Protein AF-A0AAW3TZT0-F1 (afdb_monomer)

Solvent-accessible surface area (backbone atoms only — not comparable to full-atom values): 17432 Å² total; per-residue (Å²): 137,85,83,83,79,79,79,77,80,77,76,81,77,84,50,73,64,57,55,52,52,51,51,52,52,52,50,52,51,51,52,52,50,51,53,50,51,55,50,53,52,47,52,51,50,34,50,51,39,51,50,51,48,53,50,34,50,50,54,47,50,55,53,52,47,50,54,49,27,43,28,56,34,55,83,72,58,64,61,76,79,64,58,70,35,73,33,37,46,68,32,79,74,32,64,79,55,31,66,44,40,70,39,75,51,2,22,42,47,63,30,46,28,86,51,71,54,61,93,44,53,68,41,69,59,52,64,60,18,28,40,73,72,28,20,33,38,38,32,29,24,52,42,88,43,52,42,39,28,62,40,46,43,41,93,74,19,32,36,33,37,77,51,37,86,32,83,64,45,40,18,34,45,31,32,39,18,28,42,45,59,63,86,93,54,93,48,62,44,28,27,34,39,29,30,56,37,54,60,72,37,41,40,45,27,32,40,62,39,68,44,72,16,16,70,42,43,37,60,21,75,96,64,30,77,48,36,45,23,62,75,13,35,35,24,32,54,34,23,42,33,42,33,33,18,15,72,42,84,52,41,15,33,26,42,31,34,63,44,64,60,97,40,34,48,47,73,49,66,44,80,74,20,76,30,27,71,39,35,46,60,31,37,31,38,72,96,57,96,58,70,32,48,51,74,72,48,73,45,46,33,52,41,44,28,31,39,36,44,35,40,33,35,36,28,93,53,52,56,35,81,93,60,33,51,49,69,49,76,51,73,50,78,41,58,20,66,47,49,56,132

InterPro domains:
  IPR012902 Prokaryotic N-terminal methylation site [PF07963] (13-34)
  IPR032092 Type IV Pilus-assembly protein W [PF16074] (242-323)

Structure (mmCIF, N/CA/C/O backbone):
data_AF-A0AAW3TZT0-F1
#
_entry.id   AF-A0AAW3TZT0-F1
#
loop_
_atom_site.group_PDB
_atom_site.id
_atom_site.type_symbol
_atom_site.label_atom_id
_atom_site.label_alt_id
_atom_site.label_comp_id
_atom_site.label_asym_id
_atom_site.label_entity_id
_atom_site.label_seq_id
_atom_site.pdbx_PDB_ins_code
_atom_site.Cartn_x
_atom_site.Cartn_y
_atom_site.Cartn_z
_atom_site.occupancy
_atom_site.B_iso_or_equiv
_atom_site.auth_seq_id
_atom_site.auth_comp_id
_atom_site.auth_asym_id
_atom_site.auth_atom_id
_atom_site.pdbx_PDB_model_num
ATOM 1 N N . MET A 1 1 ? -31.686 64.774 82.638 1.00 43.91 1 MET A N 1
ATOM 2 C CA . MET A 1 1 ? -31.050 64.071 81.499 1.00 43.91 1 MET A CA 1
ATOM 3 C C . MET A 1 1 ? -31.323 62.576 81.643 1.00 43.91 1 MET A C 1
ATOM 5 O O . MET A 1 1 ? -30.700 61.929 82.472 1.00 43.91 1 MET A O 1
ATOM 9 N N . SER A 1 2 ? -32.324 62.057 80.926 1.00 49.22 2 SER A N 1
ATOM 10 C CA . SER A 1 2 ? -32.703 60.635 80.940 1.00 49.22 2 SER A CA 1
ATOM 11 C C . SER A 1 2 ? -31.749 59.842 80.037 1.00 49.22 2 SER A C 1
ATOM 13 O O . SER A 1 2 ? -31.638 60.151 78.851 1.00 49.22 2 SER A O 1
ATOM 15 N N . LYS A 1 3 ? -31.016 58.866 80.589 1.00 52.91 3 LYS A N 1
ATOM 16 C CA . LYS A 1 3 ? -30.172 57.941 79.815 1.00 52.91 3 LYS A CA 1
ATOM 17 C C . LYS A 1 3 ? -31.051 56.812 79.274 1.00 52.91 3 LYS A C 1
ATOM 19 O O . LYS A 1 3 ? -31.471 55.939 80.027 1.00 52.91 3 LYS A O 1
ATOM 24 N N . ILE A 1 4 ? -31.297 56.823 77.967 1.00 58.62 4 ILE A N 1
ATOM 25 C CA . ILE A 1 4 ? -31.901 55.704 77.239 1.00 58.62 4 ILE A CA 1
ATOM 26 C C . ILE A 1 4 ? -30.829 54.614 77.101 1.00 58.62 4 ILE A C 1
ATOM 28 O O . ILE A 1 4 ? -29.866 54.776 76.354 1.00 58.62 4 ILE A O 1
ATOM 32 N N . TYR A 1 5 ? -30.971 53.510 77.835 1.00 61.94 5 TYR A N 1
ATOM 33 C CA . TYR A 1 5 ? -30.152 52.315 77.630 1.00 61.94 5 TYR A CA 1
ATOM 34 C C . TYR A 1 5 ? -30.748 51.493 76.481 1.00 61.94 5 TYR A C 1
ATOM 36 O O . TYR A 1 5 ? -31.840 50.943 76.595 1.00 61.94 5 TYR A O 1
ATOM 44 N N . SER A 1 6 ? -30.025 51.416 75.362 1.00 65.62 6 SER A N 1
ATOM 45 C CA . SER A 1 6 ? -30.334 50.505 74.257 1.00 65.62 6 SER A CA 1
ATOM 46 C C . SER A 1 6 ? -30.132 49.059 74.720 1.00 65.62 6 SER A C 1
ATOM 48 O O . SER A 1 6 ? -29.018 48.678 75.093 1.00 65.62 6 SER A O 1
ATOM 50 N N . SER A 1 7 ? -31.196 48.249 74.723 1.00 64.69 7 SER A N 1
ATOM 51 C CA . SER A 1 7 ? -31.074 46.818 75.005 1.00 64.69 7 SER A CA 1
ATOM 52 C C . SER A 1 7 ? -30.307 46.159 73.858 1.00 64.69 7 SER A C 1
ATOM 54 O O . SER A 1 7 ? -30.808 46.084 72.731 1.00 64.69 7 SER A O 1
ATOM 56 N N . ARG A 1 8 ? -29.101 45.649 74.125 1.00 66.12 8 ARG A N 1
ATOM 57 C CA . ARG A 1 8 ? -28.449 44.721 73.196 1.00 66.12 8 ARG A CA 1
ATOM 58 C C . ARG A 1 8 ? -29.350 43.496 73.075 1.00 66.12 8 ARG A C 1
ATOM 60 O O . ARG A 1 8 ? -29.525 42.769 74.049 1.00 66.12 8 ARG A O 1
ATOM 67 N N . LYS A 1 9 ? -29.941 43.280 71.896 1.00 67.38 9 LYS A N 1
ATOM 68 C CA . LYS A 1 9 ? -30.615 42.015 71.589 1.00 67.38 9 LYS A CA 1
ATOM 69 C C . LYS A 1 9 ? -29.580 40.899 71.744 1.00 67.38 9 LYS A C 1
ATOM 71 O O . LYS A 1 9 ? -28.574 40.891 71.039 1.00 67.38 9 LYS A O 1
ATOM 76 N N . SER A 1 10 ? -29.809 40.007 72.702 1.00 65.25 10 SER A N 1
ATOM 77 C CA . SER A 1 10 ? -29.050 38.768 72.855 1.00 65.25 10 SER A CA 1
ATOM 78 C C . SER A 1 10 ? -29.283 37.929 71.600 1.00 65.25 10 SER A C 1
ATOM 80 O O . SER A 1 10 ? -30.426 37.567 71.318 1.00 65.25 10 SER A O 1
ATOM 82 N N . VAL A 1 11 ? -28.224 37.644 70.844 1.00 71.69 11 VAL A N 1
ATOM 83 C CA . VAL A 1 11 ? -28.269 36.613 69.804 1.00 71.69 11 VAL A CA 1
ATOM 84 C C . VAL A 1 11 ? -28.399 35.278 70.542 1.00 71.69 11 VAL A C 1
ATOM 86 O O . VAL A 1 11 ? -27.512 34.971 71.341 1.00 71.69 11 VAL A O 1
ATOM 89 N N . PRO A 1 12 ? -29.492 34.514 70.368 1.00 70.69 12 PRO A N 1
ATOM 90 C CA . PRO A 1 12 ? -29.586 33.196 70.980 1.00 70.69 12 PRO A CA 1
ATOM 91 C C . PRO A 1 12 ? -28.425 32.329 70.474 1.00 70.69 12 PRO A C 1
ATOM 93 O O . PRO A 1 12 ? -28.135 32.304 69.279 1.00 70.69 12 PRO A O 1
ATOM 96 N N . GLY A 1 13 ? -27.719 31.677 71.399 1.00 71.50 13 GLY A N 1
ATOM 97 C CA . GLY A 1 13 ? -26.657 30.731 71.063 1.00 71.50 13 GLY A CA 1
ATOM 98 C C . GLY A 1 13 ? -27.238 29.470 70.425 1.00 71.50 13 GLY A C 1
ATOM 99 O O . GLY A 1 13 ? -28.318 29.027 70.812 1.00 71.50 13 GLY A O 1
ATOM 100 N N . PHE A 1 14 ? -26.524 28.901 69.456 1.00 75.69 14 PHE A N 1
ATOM 101 C CA . PHE A 1 14 ? -26.914 27.653 68.802 1.00 75.69 14 PHE A CA 1
ATOM 102 C C . PHE A 1 14 ? -26.948 26.491 69.795 1.00 75.69 14 PHE A C 1
ATOM 104 O O . PHE A 1 14 ? -26.076 26.357 70.659 1.00 75.69 14 PHE A O 1
ATOM 111 N N . THR A 1 15 ? -27.939 25.619 69.646 1.00 87.50 15 THR A N 1
ATOM 112 C CA . THR A 1 15 ? -28.012 24.368 70.398 1.00 87.50 15 THR A CA 1
ATOM 113 C C . THR A 1 15 ? -26.984 23.365 69.859 1.00 87.50 15 THR A C 1
ATOM 115 O O . THR A 1 15 ? -26.662 23.351 68.670 1.00 87.50 15 THR A O 1
ATOM 118 N N . LEU A 1 16 ? -26.477 22.472 70.720 1.00 87.00 16 LEU A N 1
ATOM 119 C CA . LEU A 1 16 ? -25.574 21.384 70.307 1.00 87.00 16 LEU A CA 1
ATOM 120 C C . LEU A 1 16 ? -26.185 20.547 69.164 1.00 87.00 16 LEU A C 1
ATOM 122 O O . LEU A 1 16 ? -25.487 20.122 68.249 1.00 87.00 16 LEU A O 1
ATOM 126 N N . ILE A 1 17 ? -27.507 20.356 69.206 1.00 90.31 17 ILE A N 1
ATOM 127 C CA . ILE A 1 17 ? -28.278 19.617 68.203 1.00 90.31 17 ILE A CA 1
ATOM 128 C C . ILE A 1 17 ? -28.246 20.330 66.844 1.00 90.31 17 ILE A C 1
ATOM 130 O O . ILE A 1 17 ? -28.000 19.677 65.835 1.00 90.31 17 ILE A O 1
ATOM 134 N N . GLU A 1 18 ? -28.421 21.654 66.793 1.00 88.56 18 GLU A N 1
ATOM 135 C CA . GLU A 1 18 ? -28.328 22.419 65.537 1.00 88.56 18 GLU A CA 1
ATOM 136 C C . GLU A 1 18 ? -26.933 22.334 64.907 1.00 88.56 18 GLU A C 1
ATOM 138 O O . GLU A 1 18 ? -26.815 22.233 63.683 1.00 88.56 18 GLU A O 1
ATOM 143 N N . LEU A 1 19 ? -25.875 22.316 65.723 1.00 89.50 19 LEU A N 1
ATOM 144 C CA . LEU A 1 19 ? -24.502 22.176 65.236 1.00 89.50 19 LEU A CA 1
ATOM 145 C C . LEU A 1 19 ? -24.238 20.769 64.678 1.00 89.50 19 LEU A C 1
ATOM 147 O O . LEU A 1 19 ? -23.635 20.632 63.612 1.00 89.50 19 LEU A O 1
ATOM 151 N N . LEU A 1 20 ? -24.749 19.729 65.344 1.00 93.38 20 LEU A N 1
ATOM 152 C CA . LEU A 1 20 ? -24.671 18.347 64.862 1.00 93.38 20 LEU A CA 1
ATOM 153 C C . LEU A 1 20 ? -25.450 18.154 63.554 1.00 93.38 20 LEU A C 1
ATOM 155 O O . LEU A 1 20 ? -24.924 17.558 62.615 1.00 93.38 20 LEU A O 1
ATOM 159 N N . ILE A 1 21 ? -26.666 18.700 63.455 1.00 93.94 21 ILE A N 1
ATOM 160 C CA . ILE A 1 21 ? -27.477 18.640 62.229 1.00 93.94 21 ILE A CA 1
ATOM 161 C C . ILE A 1 21 ? -26.761 19.365 61.082 1.00 93.94 21 ILE A C 1
ATOM 163 O O . ILE A 1 21 ? -26.645 18.817 59.987 1.00 93.94 21 ILE A O 1
ATOM 167 N N . SER A 1 22 ? -26.223 20.560 61.334 1.00 94.31 22 SER A N 1
ATOM 168 C CA . SER A 1 22 ? -25.505 21.347 60.321 1.00 94.31 22 SER A CA 1
ATOM 169 C C . SER A 1 22 ? -24.264 20.620 59.794 1.00 94.31 22 SER A C 1
ATOM 171 O O . SER A 1 22 ? -24.017 20.619 58.588 1.00 94.31 22 SER A O 1
ATOM 173 N N . LEU A 1 23 ? -23.509 19.951 60.673 1.00 94.50 23 LEU A N 1
ATOM 174 C CA . LEU A 1 23 ? -22.346 19.146 60.295 1.00 94.50 23 LEU A CA 1
ATOM 175 C C . LEU A 1 23 ? -22.740 17.953 59.415 1.00 94.50 23 LEU A C 1
ATOM 177 O O . LEU A 1 23 ? -22.116 17.719 58.380 1.00 94.50 23 LEU A O 1
ATOM 181 N N . VAL A 1 24 ? -23.782 17.215 59.809 1.00 96.69 24 VAL A N 1
ATOM 182 C CA . VAL A 1 24 ? -24.275 16.058 59.047 1.00 96.69 24 VAL A CA 1
ATOM 183 C C . VAL A 1 24 ? -24.745 16.491 57.658 1.00 96.69 24 VAL A C 1
ATOM 185 O O . VAL A 1 24 ? -24.371 15.869 56.665 1.00 96.69 24 VAL A O 1
ATOM 188 N N . LEU A 1 25 ? -25.500 17.588 57.562 1.00 96.19 25 LEU A N 1
ATOM 189 C CA . LEU A 1 25 ? -25.947 18.129 56.277 1.00 96.19 25 LEU A CA 1
ATOM 190 C C . LEU A 1 25 ? -24.770 18.601 55.409 1.00 96.19 25 LEU A C 1
ATOM 192 O O . LEU A 1 25 ? -24.737 18.301 54.216 1.00 96.19 25 LEU A O 1
ATOM 196 N N . GLY A 1 26 ? -23.771 19.270 55.994 1.00 96.25 26 GLY A N 1
ATOM 197 C CA . GLY A 1 26 ? -22.550 19.661 55.282 1.00 96.25 26 GLY A CA 1
ATOM 198 C C . GLY A 1 26 ? -21.778 18.460 54.725 1.00 96.25 26 GLY A C 1
ATOM 199 O O . GLY A 1 26 ? -21.332 18.475 53.573 1.00 96.25 26 GLY A O 1
ATOM 200 N N . LEU A 1 27 ? -21.674 17.378 55.502 1.00 96.19 27 LEU A N 1
ATOM 201 C CA . LEU A 1 27 ? -21.027 16.143 55.061 1.00 96.19 27 LEU A CA 1
ATOM 202 C C . LEU A 1 27 ? -21.793 15.476 53.908 1.00 96.19 27 LEU A C 1
ATOM 204 O O . LEU A 1 27 ? -21.190 15.050 52.926 1.00 96.19 27 LEU A O 1
ATOM 208 N N . LEU A 1 28 ? -23.123 15.426 53.984 1.00 97.00 28 LEU A N 1
ATOM 209 C CA . LEU A 1 28 ? -23.950 14.861 52.915 1.00 97.00 28 LEU A CA 1
ATOM 210 C C . LEU A 1 28 ? -23.789 15.627 51.595 1.00 97.00 28 LEU A C 1
ATOM 212 O O . LEU A 1 28 ? -23.606 15.012 50.545 1.00 97.00 28 LEU A O 1
ATOM 216 N N . VAL A 1 29 ? -23.804 16.962 51.642 1.00 97.19 29 VAL A N 1
ATOM 217 C CA . VAL A 1 29 ? -23.642 17.803 50.444 1.00 97.19 29 VAL A CA 1
ATOM 218 C C . VAL A 1 29 ? -22.251 17.639 49.833 1.00 97.19 29 VAL A C 1
ATOM 220 O O . VAL A 1 29 ? -22.125 17.503 48.617 1.00 97.19 29 VAL A O 1
ATOM 223 N N . THR A 1 30 ? -21.202 17.613 50.657 1.00 96.88 30 THR A N 1
ATOM 224 C CA . THR A 1 30 ? -19.827 17.409 50.170 1.00 96.88 30 THR A CA 1
ATOM 225 C C . THR A 1 30 ? -19.632 16.027 49.549 1.00 96.88 30 THR A C 1
ATOM 227 O O . THR A 1 30 ? -19.047 15.935 48.471 1.00 96.88 30 THR A O 1
ATOM 230 N N . LEU A 1 31 ? -20.182 14.963 50.146 1.00 96.25 31 LEU A N 1
ATOM 231 C CA . LEU A 1 31 ? -20.169 13.619 49.557 1.00 96.25 31 LEU A CA 1
ATOM 232 C C . LEU A 1 31 ? -20.905 13.572 48.211 1.00 96.25 31 LEU A C 1
ATOM 234 O O . LEU A 1 31 ? -20.387 13.001 47.251 1.00 96.25 31 LEU A O 1
ATOM 238 N N . ALA A 1 32 ? -22.072 14.214 48.111 1.00 96.62 32 ALA A N 1
ATOM 239 C CA . ALA A 1 32 ? -22.806 14.322 46.852 1.00 96.62 32 ALA A CA 1
ATOM 240 C C . ALA A 1 32 ? -21.999 15.081 45.782 1.00 96.62 32 ALA A C 1
ATOM 242 O O . ALA A 1 32 ? -21.909 14.631 44.638 1.00 96.62 32 ALA A O 1
ATOM 243 N N . ALA A 1 33 ? -21.352 16.189 46.156 1.00 96.38 33 ALA A N 1
ATOM 244 C CA . ALA A 1 33 ? -20.504 16.970 45.258 1.00 96.38 33 ALA A CA 1
ATOM 245 C C . ALA A 1 33 ? -19.279 16.176 44.771 1.00 96.38 33 ALA A C 1
ATOM 247 O O . ALA A 1 33 ? -18.955 16.216 43.583 1.00 96.38 33 ALA A O 1
ATOM 248 N N . ILE A 1 34 ? -18.632 15.405 45.654 1.00 95.88 34 ILE A N 1
ATOM 249 C CA . ILE A 1 34 ? -17.531 14.499 45.288 1.00 95.88 34 ILE A CA 1
ATOM 250 C C . ILE A 1 34 ? -18.026 13.431 44.306 1.00 95.88 34 ILE A C 1
ATOM 252 O O . ILE A 1 34 ? -17.379 13.188 43.286 1.00 95.88 34 ILE A O 1
ATOM 256 N N . GLY A 1 35 ? -19.187 12.823 44.571 1.00 92.75 35 GLY A N 1
ATOM 257 C CA . GLY A 1 35 ? -19.798 11.837 43.677 1.00 92.75 35 GLY A CA 1
ATOM 258 C C . GLY A 1 35 ? -20.075 12.398 42.278 1.00 92.75 35 GLY A C 1
ATOM 259 O O . GLY A 1 35 ? -19.737 11.762 41.274 1.00 92.75 35 GLY A O 1
ATOM 260 N N . LEU A 1 36 ? -20.613 13.620 42.201 1.00 94.88 36 LEU A N 1
ATOM 261 C CA . LEU A 1 36 ? -20.840 14.316 40.935 1.00 94.88 36 LEU A CA 1
ATOM 262 C C . LEU A 1 36 ? -19.520 14.606 40.211 1.00 94.88 36 LEU A C 1
ATOM 264 O O . LEU A 1 36 ? -19.397 14.311 39.026 1.00 94.88 36 LEU A O 1
ATOM 268 N N . PHE A 1 37 ? -18.513 15.124 40.917 1.00 94.44 37 PHE A N 1
ATOM 269 C CA . PHE A 1 37 ? -17.208 15.435 40.335 1.00 94.44 37 PHE A CA 1
ATOM 270 C C . PHE A 1 37 ? -16.521 14.196 39.744 1.00 94.44 37 PHE A C 1
ATOM 272 O O . PHE A 1 37 ? -16.025 14.238 38.617 1.00 94.44 37 PHE A O 1
ATOM 279 N N . LEU A 1 38 ? -16.537 13.069 40.463 1.00 91.81 38 LEU A N 1
ATOM 280 C CA . LEU A 1 38 ? -15.983 11.803 39.974 1.00 91.81 38 LEU A CA 1
ATOM 281 C C . LEU A 1 38 ? -16.726 11.299 38.731 1.00 91.81 38 LEU A C 1
ATOM 283 O O . LEU A 1 38 ? -16.091 10.835 37.783 1.00 91.81 38 LEU A O 1
ATOM 287 N N . THR A 1 39 ? -18.053 11.427 38.710 1.00 90.00 39 THR A N 1
ATOM 288 C CA . THR A 1 39 ? -18.887 11.041 37.562 1.00 90.00 39 THR A CA 1
ATOM 289 C C . THR A 1 39 ? -18.599 11.915 36.342 1.00 90.00 39 THR A C 1
ATOM 291 O O . THR A 1 39 ? -18.394 11.394 35.243 1.00 90.00 39 THR A O 1
ATOM 294 N N . SER A 1 40 ? -18.494 13.232 36.529 1.00 91.06 40 SER A N 1
ATOM 295 C CA . SER A 1 40 ? -18.118 14.172 35.470 1.00 91.06 40 SER A CA 1
ATOM 296 C C . SER A 1 40 ? -16.729 13.869 34.916 1.00 91.06 40 SER A C 1
ATOM 298 O O . SER A 1 40 ? -16.546 13.851 33.701 1.00 91.06 40 SER A O 1
ATOM 300 N N . ARG A 1 41 ? -15.756 13.552 35.782 1.00 89.56 41 ARG A N 1
ATOM 301 C CA . ARG A 1 41 ? -14.400 13.195 35.347 1.00 89.56 41 ARG A CA 1
ATOM 302 C C . ARG A 1 41 ? -14.380 11.905 34.521 1.00 89.56 41 ARG A C 1
ATOM 304 O O . ARG A 1 41 ? -13.723 11.870 33.487 1.00 89.56 41 ARG A O 1
ATOM 311 N N . ARG A 1 42 ? -15.113 10.868 34.946 1.00 86.25 42 ARG A N 1
ATOM 312 C CA . ARG A 1 42 ? -15.250 9.608 34.187 1.00 86.25 42 ARG A CA 1
ATOM 313 C C . ARG A 1 42 ? -15.909 9.832 32.830 1.00 86.25 42 ARG A C 1
ATOM 315 O O . ARG A 1 42 ? -15.435 9.321 31.826 1.00 86.25 42 ARG A O 1
ATOM 322 N N . THR A 1 43 ? -16.962 10.644 32.794 1.00 87.56 43 THR A N 1
ATOM 323 C CA . THR A 1 43 ? -17.660 10.988 31.547 1.00 87.56 43 THR A CA 1
ATOM 324 C C . THR A 1 43 ? -16.741 11.744 30.586 1.00 87.56 43 THR A C 1
ATOM 326 O O . THR A 1 43 ? -16.727 11.456 29.389 1.00 87.56 43 THR A O 1
ATOM 329 N N . ALA A 1 44 ? -15.933 12.677 31.101 1.00 89.06 44 ALA A N 1
ATOM 330 C CA . ALA A 1 44 ? -14.950 13.403 30.304 1.00 89.06 44 ALA A CA 1
ATOM 331 C C . ALA A 1 44 ? -13.880 12.468 29.711 1.00 89.06 44 ALA A C 1
ATOM 333 O O . ALA A 1 44 ? -13.596 12.564 28.520 1.00 89.06 44 ALA A O 1
ATOM 334 N N . ALA A 1 45 ? -13.347 11.529 30.502 1.00 85.69 45 ALA A N 1
ATOM 335 C CA . ALA A 1 45 ? -12.372 10.540 30.035 1.00 85.69 45 ALA A CA 1
ATOM 336 C C . ALA A 1 45 ? -12.958 9.614 28.952 1.00 85.69 45 ALA A C 1
ATOM 338 O O . ALA A 1 45 ? -12.397 9.490 27.865 1.00 85.69 45 ALA A O 1
ATOM 339 N N . ALA A 1 46 ? -14.166 9.085 29.179 1.00 85.50 46 ALA A N 1
ATOM 340 C CA . ALA A 1 46 ? -14.881 8.280 28.188 1.00 85.50 46 ALA A CA 1
ATOM 341 C C . ALA A 1 46 ? -15.130 9.044 26.871 1.00 85.50 46 ALA A C 1
ATOM 343 O O . ALA A 1 46 ? -15.041 8.469 25.785 1.00 85.50 46 ALA A O 1
ATOM 344 N N . THR A 1 47 ? -15.421 10.347 26.957 1.00 88.12 47 THR A N 1
ATOM 345 C CA . THR A 1 47 ? -15.629 11.210 25.784 1.00 88.12 47 THR A CA 1
ATOM 346 C C . THR A 1 47 ? -14.326 11.448 25.015 1.00 88.12 47 THR A C 1
ATOM 348 O O . THR A 1 47 ? -14.338 11.390 23.784 1.00 88.12 47 THR A O 1
ATOM 351 N N . ASP A 1 48 ? -13.199 11.661 25.704 1.00 88.88 48 ASP A N 1
ATOM 352 C CA . ASP A 1 48 ? -11.883 11.792 25.059 1.00 88.88 48 ASP A CA 1
ATOM 353 C C . ASP A 1 48 ? -11.474 10.484 24.366 1.00 88.88 48 ASP A C 1
ATOM 355 O O . ASP A 1 48 ? -11.128 10.480 23.185 1.00 88.88 48 ASP A O 1
ATOM 359 N N . SER A 1 49 ? -11.624 9.351 25.057 1.00 87.31 49 SER A N 1
ATOM 360 C CA . SER A 1 49 ? -11.339 8.017 24.517 1.00 87.31 49 SER A CA 1
ATOM 361 C C . SER A 1 49 ? -12.166 7.718 23.260 1.00 87.31 49 SER A C 1
ATOM 363 O O . SER A 1 49 ? -11.628 7.291 22.235 1.00 87.31 49 SER A O 1
ATOM 365 N N . LEU A 1 50 ? -13.469 8.032 23.274 1.00 88.19 50 LEU A N 1
ATOM 366 C CA . LEU A 1 50 ? -14.325 7.896 22.092 1.00 88.19 50 LEU A CA 1
ATOM 367 C C . LEU A 1 50 ? -13.878 8.814 20.944 1.00 88.19 50 LEU A C 1
ATOM 369 O O . LEU A 1 50 ? -13.888 8.382 19.791 1.00 88.19 50 LEU A O 1
ATOM 373 N N . SER A 1 51 ? -13.480 10.049 21.252 1.00 91.25 51 SER A N 1
ATOM 374 C CA . SER A 1 51 ? -13.009 11.017 20.254 1.00 91.25 51 SER A CA 1
ATOM 375 C C . SER A 1 51 ? -11.732 10.524 19.567 1.00 91.25 51 SER A C 1
ATOM 377 O O . SER A 1 51 ? -11.642 10.557 18.341 1.00 91.25 51 SER A O 1
ATOM 379 N N . ARG A 1 52 ? -10.786 9.960 20.331 1.00 90.19 52 ARG A N 1
ATOM 380 C CA . ARG A 1 52 ? -9.566 9.332 19.792 1.00 90.19 52 ARG A CA 1
ATOM 381 C C . ARG A 1 52 ? -9.876 8.140 18.895 1.00 90.19 52 ARG A C 1
ATOM 383 O O . ARG A 1 52 ? -9.320 8.035 17.809 1.00 90.19 52 ARG A O 1
ATOM 390 N N . VAL A 1 53 ? -10.796 7.264 19.308 1.00 90.88 53 VAL A N 1
ATOM 391 C CA . VAL A 1 53 ? -11.226 6.116 18.490 1.00 90.88 53 VAL A CA 1
ATOM 392 C C . VAL A 1 53 ? -11.837 6.576 17.162 1.00 90.88 53 VAL A C 1
ATOM 394 O O . VAL A 1 53 ? -11.561 5.983 16.120 1.00 90.88 53 VAL A O 1
ATOM 397 N N . GLN A 1 54 ? -12.657 7.629 17.176 1.00 92.25 54 GLN A N 1
ATOM 398 C CA . GLN A 1 54 ? -13.269 8.173 15.960 1.00 92.25 54 GLN A CA 1
ATOM 399 C C . GLN A 1 54 ? -12.240 8.818 15.027 1.00 92.25 54 GLN A C 1
ATOM 401 O O . GLN A 1 54 ? -12.287 8.573 13.821 1.00 92.25 54 GLN A O 1
ATOM 406 N N . GLU A 1 55 ? -11.296 9.588 15.569 1.00 93.12 55 GLU A N 1
ATOM 407 C CA . GLU A 1 55 ? -10.234 10.215 14.778 1.00 93.12 55 GLU A CA 1
ATOM 408 C C . GLU A 1 55 ? -9.292 9.166 14.170 1.00 93.12 55 GLU A C 1
ATOM 410 O O . GLU A 1 55 ? -9.040 9.184 12.966 1.00 93.12 55 GLU A O 1
ATOM 415 N N . ASN A 1 56 ? -8.873 8.168 14.954 1.00 93.12 56 ASN A N 1
ATOM 416 C CA . ASN A 1 56 ? -8.053 7.057 14.468 1.00 93.12 56 ASN A CA 1
ATOM 417 C C . ASN A 1 56 ? -8.754 6.280 13.345 1.00 93.12 56 ASN A C 1
ATOM 419 O O . ASN A 1 56 ? -8.125 5.940 12.343 1.00 93.12 56 ASN A O 1
ATOM 423 N N . ALA A 1 57 ? -10.063 6.028 13.472 1.00 93.75 57 ALA A N 1
ATOM 424 C CA . ALA A 1 57 ? -10.839 5.395 12.409 1.00 93.75 57 ALA A CA 1
ATOM 425 C C . ALA A 1 57 ? -10.872 6.261 11.140 1.00 93.75 57 ALA A C 1
ATOM 427 O O . ALA A 1 57 ? -10.702 5.738 10.038 1.00 93.75 57 ALA A O 1
ATOM 428 N N . ARG A 1 58 ? -11.067 7.577 11.282 1.00 94.31 58 ARG A N 1
ATOM 429 C CA . ARG A 1 58 ? -11.098 8.514 10.154 1.00 94.31 58 ARG A CA 1
ATOM 430 C C . ARG A 1 58 ? -9.773 8.520 9.392 1.00 94.31 58 ARG A C 1
ATOM 432 O O . ARG A 1 58 ? -9.791 8.327 8.178 1.00 94.31 58 ARG A O 1
ATOM 439 N N . ILE A 1 59 ? -8.653 8.681 10.098 1.00 95.62 59 ILE A N 1
ATOM 440 C CA . ILE A 1 59 ? -7.306 8.694 9.508 1.00 95.62 59 ILE A CA 1
ATOM 441 C C . ILE A 1 59 ? -7.011 7.359 8.815 1.00 95.62 59 ILE A C 1
ATOM 443 O O . ILE A 1 59 ? -6.583 7.338 7.660 1.00 95.62 59 ILE A O 1
ATOM 447 N N . ALA A 1 60 ? -7.297 6.241 9.491 1.00 96.44 60 ALA A N 1
ATOM 448 C CA . ALA A 1 60 ? -7.094 4.901 8.953 1.00 96.44 60 ALA A CA 1
ATOM 449 C C . ALA A 1 60 ? -7.812 4.707 7.610 1.00 96.44 60 ALA A C 1
ATOM 451 O O . ALA A 1 60 ? -7.204 4.278 6.628 1.00 96.44 60 ALA A O 1
ATOM 452 N N . PHE A 1 61 ? -9.102 5.044 7.547 1.00 97.19 61 PHE A N 1
ATOM 453 C CA . PHE A 1 61 ? -9.872 4.898 6.318 1.00 97.19 61 PHE A CA 1
ATOM 454 C C . PHE A 1 61 ? -9.461 5.889 5.231 1.00 97.19 61 PHE A C 1
ATOM 456 O O . PHE A 1 61 ? -9.452 5.508 4.065 1.00 97.19 61 PHE A O 1
ATOM 463 N N . GLU A 1 62 ? -9.099 7.127 5.571 1.00 97.00 62 GLU A N 1
ATOM 464 C CA . GLU A 1 62 ? -8.646 8.109 4.582 1.00 97.00 62 GLU A CA 1
ATOM 465 C C . GLU A 1 62 ? -7.387 7.630 3.846 1.00 97.00 62 GLU A C 1
ATOM 467 O O . GLU A 1 62 ? -7.340 7.655 2.611 1.00 97.00 62 GLU A O 1
ATOM 472 N N . LEU A 1 63 ? -6.400 7.127 4.591 1.00 96.94 63 LEU A N 1
ATOM 473 C CA . LEU A 1 63 ? -5.139 6.647 4.030 1.00 96.94 63 LEU A CA 1
ATOM 474 C C . LEU A 1 63 ? -5.303 5.316 3.286 1.00 96.94 63 LEU A C 1
ATOM 476 O O . LEU A 1 63 ? -4.880 5.211 2.135 1.00 96.94 63 LEU A O 1
ATOM 480 N N . MET A 1 64 ? -5.994 4.328 3.871 1.00 97.81 64 MET A N 1
ATOM 481 C CA . MET A 1 64 ? -6.280 3.064 3.176 1.00 97.81 64 MET A CA 1
ATOM 482 C C . MET A 1 64 ? -7.065 3.296 1.886 1.00 97.81 64 MET A C 1
ATOM 484 O O . MET A 1 64 ? -6.771 2.700 0.851 1.00 97.81 64 MET A O 1
ATOM 488 N N . ALA A 1 65 ? -8.069 4.174 1.922 1.00 97.06 65 ALA A N 1
ATOM 489 C CA . ALA A 1 65 ? -8.894 4.436 0.757 1.00 97.06 65 ALA A CA 1
ATOM 490 C C . ALA A 1 65 ? -8.154 5.221 -0.331 1.00 97.06 65 ALA A C 1
ATOM 492 O O . ALA A 1 65 ? -8.531 5.111 -1.497 1.00 97.06 65 ALA A O 1
ATOM 493 N N . ARG A 1 66 ? -7.120 6.000 0.008 1.00 95.25 66 ARG A N 1
ATOM 494 C CA . ARG A 1 66 ? -6.209 6.586 -0.983 1.00 95.25 66 ARG A CA 1
ATOM 495 C C . ARG A 1 66 ? -5.435 5.485 -1.706 1.00 95.25 66 ARG A C 1
ATOM 497 O O . ARG A 1 66 ? -5.546 5.381 -2.924 1.00 95.25 66 ARG A O 1
ATOM 504 N N . ASP A 1 67 ? -4.743 4.626 -0.964 1.00 96.06 67 ASP A N 1
ATOM 505 C CA . ASP A 1 67 ? -3.916 3.568 -1.553 1.00 96.06 67 ASP A CA 1
ATOM 506 C C . ASP A 1 67 ? -4.741 2.579 -2.389 1.00 96.06 67 ASP A C 1
ATOM 508 O O . ASP A 1 67 ? -4.341 2.192 -3.486 1.00 96.06 67 ASP A O 1
ATOM 512 N N . ILE A 1 68 ? -5.924 2.187 -1.903 1.00 96.00 68 ILE A N 1
ATOM 513 C CA . ILE A 1 68 ? -6.795 1.233 -2.606 1.00 96.00 68 ILE A CA 1
ATOM 514 C C . ILE A 1 68 ? -7.353 1.831 -3.894 1.00 96.00 68 ILE A C 1
ATOM 516 O O . ILE A 1 68 ? -7.448 1.124 -4.896 1.00 96.00 68 ILE A O 1
ATOM 520 N N . ARG A 1 69 ? -7.710 3.122 -3.901 1.00 93.12 69 ARG A N 1
ATOM 521 C CA . ARG A 1 69 ? -8.193 3.781 -5.124 1.00 93.12 69 ARG A CA 1
ATOM 522 C C . ARG A 1 69 ? -7.120 3.815 -6.205 1.00 93.12 69 ARG A C 1
ATOM 524 O O . ARG A 1 69 ? -7.460 3.613 -7.369 1.00 93.12 69 ARG A O 1
ATOM 531 N N . GLU A 1 70 ? -5.864 4.026 -5.818 1.00 90.69 70 GLU A N 1
ATOM 532 C CA . GLU A 1 70 ? -4.725 4.118 -6.736 1.00 90.69 70 GLU A CA 1
ATOM 533 C C . GLU A 1 70 ? -4.119 2.758 -7.109 1.00 90.69 70 GLU A C 1
ATOM 535 O O . GLU A 1 70 ? -3.292 2.677 -8.018 1.00 90.69 70 GLU A O 1
ATOM 540 N N . ALA A 1 71 ? -4.547 1.668 -6.469 1.00 91.31 71 ALA A N 1
ATOM 541 C CA . ALA A 1 71 ? -4.048 0.328 -6.749 1.00 91.31 71 ALA A CA 1
ATOM 542 C C . ALA A 1 71 ? -4.175 -0.039 -8.238 1.00 91.31 71 ALA A C 1
ATOM 544 O O . ALA A 1 71 ? -5.207 0.173 -8.882 1.00 91.31 71 ALA A O 1
ATOM 545 N N . GLY A 1 72 ? -3.092 -0.581 -8.800 1.00 88.12 72 GLY A N 1
ATOM 546 C CA . GLY A 1 72 ? -2.964 -0.872 -10.231 1.00 88.12 72 GLY A CA 1
ATOM 547 C C . GLY A 1 72 ? -2.775 0.343 -11.134 1.00 88.12 72 GLY A C 1
ATOM 548 O O . GLY A 1 72 ? -2.564 0.156 -12.329 1.00 88.12 72 GLY A O 1
ATOM 549 N N . GLY A 1 73 ? -2.803 1.563 -10.592 1.00 88.12 73 GLY A N 1
ATOM 550 C CA . GLY A 1 73 ? -2.515 2.784 -11.337 1.00 88.12 73 GLY A CA 1
ATOM 551 C C . GLY A 1 73 ? -1.109 2.746 -11.914 1.00 88.12 73 GLY A C 1
ATOM 552 O O . GLY A 1 73 ? -0.175 2.299 -11.249 1.00 88.12 73 GLY A O 1
ATOM 553 N N . ASN A 1 74 ? -0.973 3.149 -13.173 1.00 87.44 74 ASN A N 1
ATOM 554 C CA . ASN A 1 74 ? 0.292 3.144 -13.893 1.00 87.44 74 ASN A CA 1
ATOM 555 C C . ASN A 1 74 ? 0.245 4.131 -15.081 1.00 87.44 74 ASN A C 1
ATOM 557 O O . ASN A 1 74 ? -0.841 4.439 -15.584 1.00 87.44 74 ASN A O 1
ATOM 561 N N . PRO A 1 75 ? 1.404 4.596 -15.590 1.00 83.94 75 PRO A N 1
ATOM 562 C CA . PRO A 1 75 ? 1.473 5.485 -16.755 1.00 83.94 75 PRO A CA 1
ATOM 563 C C . PRO A 1 75 ? 1.037 4.833 -18.083 1.00 83.94 75 PRO A C 1
ATOM 565 O O . PRO A 1 75 ? 0.981 5.501 -19.116 1.00 83.94 75 PRO A O 1
ATOM 568 N N . CYS A 1 76 ? 0.722 3.537 -18.088 1.00 78.94 76 CYS A N 1
ATOM 569 C CA . CYS A 1 76 ? 0.370 2.775 -19.279 1.00 78.94 76 CYS A CA 1
ATOM 570 C C . CYS A 1 76 ? -1.093 2.843 -19.722 1.00 78.94 76 CYS A C 1
ATOM 572 O O . CYS A 1 76 ? -1.396 2.308 -20.788 1.00 78.94 76 CYS A O 1
ATOM 574 N N . ASN A 1 77 ? -1.939 3.602 -19.015 1.00 67.38 77 ASN A N 1
ATOM 575 C CA . ASN A 1 77 ? -3.398 3.663 -19.186 1.00 67.38 77 ASN A CA 1
ATOM 576 C C . ASN A 1 77 ? -4.134 2.424 -18.614 1.00 67.38 77 ASN A C 1
ATOM 578 O O . ASN A 1 77 ? -3.603 1.319 -18.566 1.00 67.38 77 ASN A O 1
ATOM 582 N N . SER A 1 78 ? -5.372 2.649 -18.166 1.00 56.22 78 SER A N 1
ATOM 583 C CA . SER A 1 78 ? -6.209 1.873 -17.235 1.00 56.22 78 SER A CA 1
ATOM 584 C C . SER A 1 78 ? -6.796 0.561 -17.761 1.00 56.22 78 SER A C 1
ATOM 586 O O . SER A 1 78 ? -7.469 -0.160 -17.024 1.00 56.22 78 SER A O 1
ATOM 588 N N . SER A 1 79 ? -6.557 0.205 -19.021 1.00 56.00 79 SER A N 1
ATOM 589 C CA . SER A 1 79 ? -6.931 -1.114 -19.519 1.00 56.00 79 SER A CA 1
ATOM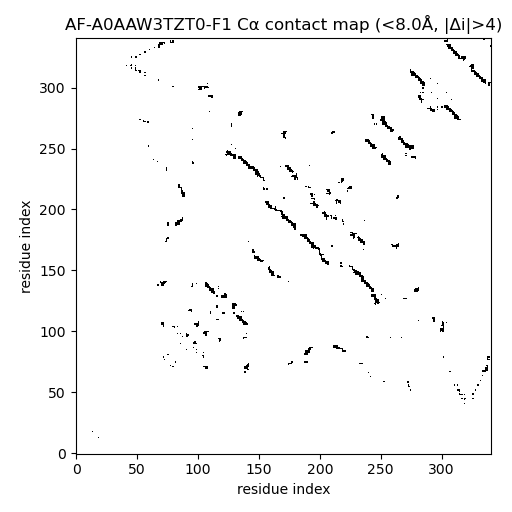 590 C C . SER A 1 79 ? -5.926 -2.112 -18.947 1.00 56.00 79 SER A C 1
ATOM 592 O O . SER A 1 79 ? -4.842 -2.251 -19.505 1.00 56.00 79 SER A O 1
ATOM 594 N N . ASN A 1 80 ? -6.262 -2.802 -17.849 1.00 59.03 80 ASN A N 1
ATOM 595 C CA . ASN A 1 80 ? -5.452 -3.823 -17.140 1.00 59.03 80 ASN A CA 1
AT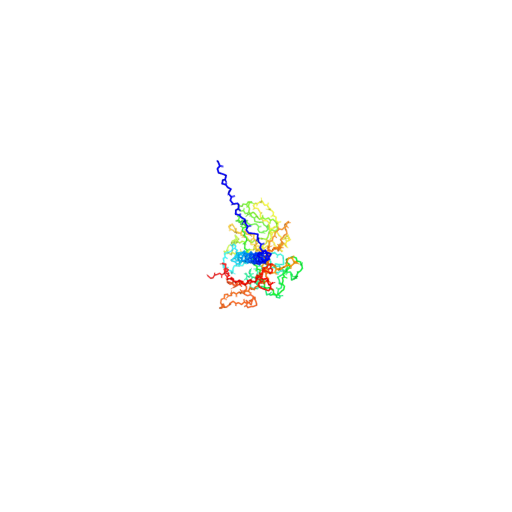OM 596 C C . ASN A 1 80 ? -4.935 -4.999 -18.015 1.00 59.03 80 ASN A C 1
ATOM 598 O O . ASN A 1 80 ? -4.526 -6.038 -17.503 1.00 59.03 80 ASN A O 1
ATOM 602 N N . ASN A 1 81 ? -4.955 -4.859 -19.336 1.00 64.25 81 ASN A N 1
ATOM 603 C CA . ASN A 1 81 ? -4.557 -5.811 -20.353 1.00 64.25 81 ASN A CA 1
ATOM 604 C C . ASN A 1 81 ? -3.244 -5.427 -21.065 1.00 64.25 81 ASN A C 1
ATOM 606 O O . ASN A 1 81 ? -2.844 -6.108 -22.006 1.00 64.25 81 ASN A O 1
ATOM 610 N N . MET A 1 82 ? -2.573 -4.335 -20.672 1.00 75.69 82 MET A N 1
ATOM 611 C CA . MET A 1 82 ? -1.266 -4.017 -21.253 1.00 75.69 82 MET A CA 1
ATOM 612 C C . MET A 1 82 ? -0.153 -4.848 -20.612 1.00 75.69 82 MET A C 1
ATOM 614 O O . MET A 1 82 ? -0.162 -5.105 -19.406 1.00 75.69 82 MET A O 1
ATOM 618 N N . ALA A 1 83 ? 0.804 -5.288 -21.429 1.00 82.31 83 ALA A N 1
ATOM 619 C CA . ALA A 1 83 ? 1.899 -6.123 -20.964 1.00 82.31 83 ALA A CA 1
ATOM 620 C C . ALA A 1 83 ? 2.889 -5.315 -20.109 1.00 82.31 83 ALA A C 1
ATOM 622 O O . ALA A 1 83 ? 3.382 -4.263 -20.523 1.00 82.31 83 ALA A O 1
ATOM 623 N N . MET A 1 84 ? 3.182 -5.848 -18.924 1.00 88.12 84 MET A N 1
ATOM 624 C CA . MET A 1 84 ? 4.120 -5.291 -17.956 1.00 88.12 84 MET A CA 1
ATOM 625 C C . MET A 1 84 ? 5.268 -6.276 -17.751 1.00 88.12 84 MET A C 1
ATOM 627 O O . MET A 1 84 ? 5.064 -7.388 -17.261 1.00 88.12 84 MET A O 1
ATOM 631 N N . VAL A 1 85 ? 6.479 -5.876 -18.129 1.00 92.00 85 VAL A N 1
ATOM 632 C CA . VAL A 1 85 ? 7.699 -6.660 -17.909 1.00 92.00 85 VAL A CA 1
ATOM 633 C C . VAL A 1 85 ? 8.290 -6.274 -16.567 1.00 92.00 85 VAL A C 1
ATOM 635 O O . VAL A 1 85 ? 8.497 -5.102 -16.291 1.00 92.00 85 VAL A O 1
ATOM 638 N N . ASN A 1 86 ? 8.601 -7.246 -15.724 1.00 94.25 86 ASN A N 1
ATOM 639 C CA . ASN A 1 86 ? 9.305 -6.983 -14.480 1.00 94.25 86 ASN A CA 1
ATOM 640 C C . ASN A 1 86 ? 10.698 -7.596 -14.558 1.00 94.25 86 ASN A C 1
ATOM 642 O O . ASN A 1 86 ? 10.824 -8.820 -14.571 1.00 94.25 86 ASN A O 1
ATOM 646 N N . VAL A 1 87 ? 11.723 -6.746 -14.643 1.00 96.75 87 VAL A N 1
ATOM 647 C CA . VAL A 1 87 ? 13.119 -7.190 -14.756 1.00 96.75 87 VAL A CA 1
ATOM 648 C C . VAL A 1 87 ? 13.841 -7.221 -13.412 1.00 96.75 87 VAL A C 1
ATOM 650 O O . VAL A 1 87 ? 15.038 -7.490 -13.384 1.00 96.75 87 VAL A O 1
ATOM 653 N N . LEU A 1 88 ? 13.159 -6.949 -12.296 1.00 97.00 88 LEU A N 1
ATOM 654 C CA . LEU A 1 88 ? 13.774 -7.009 -10.970 1.00 97.00 88 LEU A CA 1
ATOM 655 C C . LEU A 1 88 ? 14.194 -8.442 -10.617 1.00 97.00 88 LEU A C 1
ATOM 657 O O . LEU A 1 88 ? 13.566 -9.411 -11.038 1.00 97.00 88 LEU A O 1
ATOM 661 N N . ASN A 1 89 ? 15.229 -8.592 -9.792 1.00 96.00 89 ASN A N 1
ATOM 662 C CA . ASN A 1 89 ? 15.657 -9.900 -9.299 1.00 96.00 89 ASN A CA 1
ATOM 663 C C . ASN A 1 89 ? 14.619 -10.522 -8.353 1.00 96.00 89 ASN A C 1
ATOM 665 O O . ASN A 1 89 ? 14.264 -9.941 -7.320 1.00 96.00 89 ASN A O 1
ATOM 669 N N . ALA A 1 90 ? 14.213 -11.756 -8.668 1.00 92.69 90 ALA A N 1
ATOM 670 C CA . ALA A 1 90 ? 13.239 -12.546 -7.911 1.00 92.69 90 ALA A CA 1
ATOM 671 C C . ALA A 1 90 ? 11.962 -11.746 -7.555 1.00 92.69 90 ALA A C 1
ATOM 673 O O . ALA A 1 90 ? 11.621 -11.625 -6.372 1.00 92.69 90 ALA A O 1
ATOM 674 N N . PRO A 1 91 ? 11.239 -11.191 -8.547 1.00 91.50 91 PRO A N 1
ATOM 675 C CA . PRO A 1 91 ? 10.193 -10.199 -8.306 1.00 91.50 91 PRO A CA 1
ATOM 676 C C . PRO A 1 91 ? 8.963 -10.779 -7.595 1.00 91.50 91 PRO A C 1
ATOM 678 O O . PRO A 1 91 ? 8.214 -10.042 -6.963 1.00 91.50 91 PRO A O 1
ATOM 681 N N . THR A 1 92 ? 8.768 -12.098 -7.649 1.00 90.50 92 THR A N 1
ATOM 682 C CA . THR A 1 92 ? 7.669 -12.804 -6.975 1.00 90.50 92 THR A CA 1
ATOM 683 C C . THR A 1 92 ? 7.988 -13.180 -5.528 1.00 90.50 92 THR A C 1
ATOM 685 O O . THR A 1 92 ? 7.083 -13.541 -4.782 1.00 90.50 92 THR A O 1
ATOM 688 N N . SER A 1 93 ? 9.254 -13.078 -5.102 1.00 90.75 93 SER A N 1
ATOM 689 C CA . SER A 1 93 ? 9.663 -13.413 -3.728 1.00 90.75 93 SER A CA 1
ATOM 690 C C . SER A 1 93 ? 9.278 -12.342 -2.700 1.00 90.75 93 SER A C 1
ATOM 692 O O . SER A 1 93 ? 9.295 -12.604 -1.498 1.00 90.75 93 SER A O 1
ATOM 694 N N . ARG A 1 94 ? 8.926 -11.135 -3.161 1.00 92.38 94 ARG A N 1
ATOM 695 C CA . ARG A 1 94 ? 8.596 -9.977 -2.323 1.00 92.38 94 ARG A CA 1
ATOM 696 C C . ARG A 1 94 ? 7.281 -9.379 -2.796 1.00 92.38 94 ARG A C 1
ATOM 698 O O . ARG A 1 94 ? 7.107 -9.150 -3.991 1.00 92.38 94 ARG A O 1
ATOM 705 N N . TRP A 1 95 ? 6.371 -9.086 -1.870 1.00 93.81 95 TRP A N 1
ATOM 706 C CA . TRP A 1 95 ? 5.054 -8.541 -2.224 1.00 93.81 95 TRP A CA 1
ATOM 707 C C . TRP A 1 95 ? 5.167 -7.198 -2.966 1.00 93.81 95 TRP A C 1
ATOM 709 O O . TRP A 1 95 ? 4.473 -6.979 -3.951 1.00 93.81 95 TRP A O 1
ATOM 719 N N . TRP A 1 96 ? 6.104 -6.338 -2.558 1.00 95.19 96 TRP A N 1
ATOM 720 C CA . TRP A 1 96 ? 6.300 -4.981 -3.085 1.00 95.19 96 TRP A CA 1
ATOM 721 C C . TRP A 1 96 ? 6.989 -4.923 -4.456 1.00 95.19 96 TRP A C 1
ATOM 723 O O . TRP A 1 96 ? 7.101 -3.847 -5.036 1.00 95.19 96 TRP A O 1
ATOM 733 N N . THR A 1 97 ? 7.429 -6.063 -4.998 1.00 94.00 97 THR A N 1
ATOM 734 C CA . THR A 1 97 ? 7.909 -6.173 -6.386 1.00 94.00 97 THR A CA 1
ATOM 735 C C . THR A 1 97 ? 6.998 -7.020 -7.265 1.00 94.00 97 THR A C 1
ATOM 737 O O . THR A 1 97 ? 7.242 -7.107 -8.465 1.00 94.00 97 THR A O 1
ATOM 740 N N . ASN A 1 98 ? 5.970 -7.668 -6.714 1.00 92.31 98 ASN A N 1
ATOM 741 C CA . ASN A 1 98 ? 5.180 -8.652 -7.447 1.00 92.31 98 ASN A CA 1
ATOM 742 C C . ASN A 1 98 ? 4.010 -8.002 -8.207 1.00 92.31 98 ASN A C 1
ATOM 744 O O . ASN A 1 98 ? 2.879 -7.982 -7.736 1.00 92.31 98 ASN A O 1
ATOM 748 N N . TRP A 1 99 ? 4.280 -7.494 -9.412 1.00 88.88 99 TRP A N 1
ATOM 749 C CA . TRP A 1 99 ? 3.287 -6.846 -10.288 1.00 88.88 99 TRP A CA 1
ATOM 750 C C . TRP A 1 99 ? 2.345 -7.823 -11.033 1.00 88.88 99 TRP A C 1
ATOM 752 O O . TRP A 1 99 ? 1.739 -7.469 -12.032 1.00 88.88 99 TRP A O 1
ATOM 762 N N . ASN A 1 100 ? 2.218 -9.081 -10.615 1.00 84.94 100 ASN A N 1
ATOM 763 C CA . ASN A 1 100 ? 1.334 -10.055 -11.271 1.00 84.94 100 ASN A CA 1
ATOM 764 C C . ASN A 1 100 ? 0.830 -11.094 -10.256 1.00 84.94 100 ASN A C 1
ATOM 766 O O . ASN A 1 100 ? 0.991 -12.298 -10.453 1.00 84.94 100 ASN A O 1
ATOM 770 N N . VAL A 1 101 ? 0.271 -10.646 -9.128 1.00 76.00 101 VAL A N 1
ATOM 771 C CA . VAL A 1 101 ? -0.281 -11.562 -8.121 1.00 76.00 101 VAL A CA 1
ATOM 772 C C . VAL A 1 101 ? -1.479 -12.344 -8.683 1.00 76.00 101 VAL A C 1
ATOM 774 O O . VAL A 1 101 ? -2.468 -11.773 -9.140 1.00 76.00 101 VAL A O 1
ATOM 777 N N . GLY A 1 102 ? -1.412 -13.677 -8.640 1.00 74.12 102 GLY A N 1
ATOM 778 C CA . GLY A 1 102 ? -2.421 -14.542 -9.261 1.00 74.12 102 GLY A CA 1
ATOM 779 C C . GLY A 1 102 ? -2.356 -14.488 -10.791 1.00 74.12 102 GLY A C 1
ATOM 780 O O . GLY A 1 102 ? -1.456 -15.068 -11.392 1.00 74.12 102 GLY A O 1
ATOM 781 N N . THR A 1 103 ? -3.327 -13.824 -11.420 1.00 67.44 103 THR A N 1
ATOM 782 C CA . THR A 1 103 ? -3.373 -13.592 -12.879 1.00 67.44 103 THR A CA 1
ATOM 783 C C . THR A 1 103 ? -2.524 -12.384 -13.317 1.00 67.44 103 THR A C 1
ATOM 785 O O . THR A 1 103 ? -2.102 -11.578 -12.487 1.00 67.44 103 THR A O 1
ATOM 788 N N . THR A 1 104 ? -2.349 -12.185 -14.629 1.00 68.88 104 THR A N 1
ATOM 789 C CA . THR A 1 104 ? -1.697 -10.996 -15.214 1.00 68.88 104 THR A CA 1
ATOM 790 C C . THR A 1 104 ? -2.263 -9.682 -14.653 1.00 68.88 104 THR A C 1
ATOM 792 O O . THR A 1 104 ? -3.478 -9.531 -14.523 1.00 68.88 104 THR A O 1
ATOM 795 N N . ASN A 1 105 ? -1.377 -8.738 -14.320 1.00 71.75 105 ASN A N 1
ATOM 796 C CA . ASN A 1 105 ? -1.656 -7.419 -13.742 1.00 71.75 105 ASN A CA 1
ATOM 797 C C . ASN A 1 105 ? -2.440 -7.445 -12.414 1.00 71.75 105 ASN A C 1
ATOM 799 O O . ASN A 1 105 ? -3.148 -6.498 -12.059 1.00 71.75 105 ASN A O 1
ATOM 803 N N . GLY A 1 106 ? -2.305 -8.520 -11.635 1.00 82.75 106 GLY A N 1
ATOM 804 C CA . GLY A 1 106 ? -2.704 -8.516 -10.235 1.00 82.75 106 GLY A CA 1
ATOM 805 C C . GLY A 1 106 ? -1.779 -7.618 -9.409 1.00 82.75 106 GLY A C 1
ATOM 806 O O . GLY A 1 106 ? -0.647 -7.984 -9.114 1.00 82.75 106 GLY A O 1
ATOM 807 N N . THR A 1 107 ? -2.258 -6.435 -9.037 1.00 89.38 107 THR A N 1
ATOM 808 C CA . THR A 1 107 ? -1.522 -5.445 -8.221 1.00 89.38 107 THR A CA 1
ATOM 809 C C . THR A 1 107 ? -2.123 -5.232 -6.834 1.00 89.38 107 THR A C 1
ATOM 811 O O . THR A 1 107 ? -1.607 -4.445 -6.049 1.00 89.38 107 THR A O 1
ATOM 814 N N . LEU A 1 108 ? -3.226 -5.917 -6.534 1.00 93.44 108 LEU A N 1
ATOM 815 C CA . LEU A 1 108 ? -3.871 -5.948 -5.227 1.00 93.44 108 LEU A CA 1
ATOM 816 C C . LEU A 1 108 ? -3.921 -7.402 -4.788 1.00 93.44 108 LEU A C 1
ATOM 818 O O . LEU A 1 108 ? -4.390 -8.230 -5.556 1.00 93.44 108 LEU A O 1
ATOM 822 N N . GLN A 1 109 ? -3.497 -7.706 -3.567 1.00 95.06 109 GLN A N 1
ATOM 823 C CA . GLN A 1 109 ? -3.645 -9.036 -2.984 1.00 95.06 109 GLN A CA 1
ATOM 824 C C . GLN A 1 109 ? -4.198 -8.933 -1.572 1.00 95.06 109 GLN A C 1
ATOM 826 O O . GLN A 1 109 ? -3.709 -8.143 -0.770 1.00 95.06 109 GLN A O 1
ATOM 831 N N . GLY A 1 110 ? -5.198 -9.752 -1.274 1.00 96.06 110 GLY A N 1
ATOM 832 C CA . GLY A 1 110 ? -5.687 -9.995 0.073 1.00 96.06 110 GLY A CA 1
ATOM 833 C C . GLY A 1 110 ? -5.003 -11.176 0.739 1.00 96.06 110 GLY A C 1
ATOM 834 O O . GLY A 1 110 ? -4.636 -12.145 0.074 1.00 96.06 110 GLY A O 1
ATOM 835 N N . TYR A 1 111 ? -4.885 -11.106 2.059 1.00 95.88 111 TYR A N 1
ATOM 836 C CA . TYR A 1 111 ? -4.355 -12.173 2.895 1.00 95.88 111 TYR A CA 1
ATOM 837 C C . TYR A 1 111 ? -5.309 -12.380 4.062 1.00 95.88 111 TYR A C 1
ATOM 839 O O . TYR A 1 111 ? -5.550 -11.447 4.830 1.00 95.88 111 TYR A O 1
ATOM 847 N N . ASP A 1 112 ? -5.829 -13.594 4.209 1.00 94.94 112 ASP A N 1
ATOM 848 C CA . ASP A 1 112 ? -6.616 -13.952 5.386 1.00 94.94 112 ASP A CA 1
ATOM 849 C C . ASP A 1 112 ? -5.750 -13.955 6.659 1.00 94.94 112 ASP A C 1
ATOM 851 O O . ASP A 1 112 ? -4.517 -13.838 6.614 1.00 94.94 112 ASP A O 1
ATOM 855 N N . GLY A 1 113 ? -6.394 -14.106 7.815 1.00 94.88 113 GLY A N 1
ATOM 856 C CA . GLY A 1 113 ? -5.725 -14.153 9.114 1.00 94.88 113 GLY A CA 1
ATOM 857 C C . GLY A 1 113 ? -4.642 -15.229 9.284 1.00 94.88 113 GLY A C 1
ATOM 858 O O . GLY A 1 113 ? -3.804 -15.085 10.175 1.00 94.88 113 GLY A O 1
ATOM 859 N N . ALA A 1 114 ? -4.620 -16.282 8.464 1.00 93.19 114 ALA A N 1
ATOM 860 C CA . ALA A 1 114 ? -3.636 -17.363 8.552 1.00 93.19 114 ALA A CA 1
ATOM 861 C C . ALA A 1 114 ? -2.473 -17.197 7.560 1.00 93.19 114 ALA A C 1
ATOM 863 O O . ALA A 1 114 ? -1.390 -17.748 7.765 1.00 93.19 114 ALA A O 1
ATOM 864 N N . THR A 1 115 ? -2.671 -16.424 6.495 1.00 93.19 115 THR A N 1
ATOM 865 C CA . THR A 1 115 ? -1.715 -16.276 5.400 1.00 93.19 115 THR A CA 1
ATOM 866 C C . THR A 1 115 ? -0.809 -15.084 5.653 1.00 93.19 115 THR A C 1
ATOM 868 O O . THR A 1 115 ? -1.276 -13.954 5.621 1.00 93.19 115 THR A O 1
ATOM 871 N N . ALA A 1 116 ? 0.492 -15.287 5.871 1.00 92.06 116 ALA A N 1
ATOM 872 C CA . ALA A 1 116 ? 1.444 -14.183 6.033 1.00 92.06 116 ALA A CA 1
ATOM 873 C C . ALA A 1 116 ? 1.653 -13.396 4.723 1.00 92.06 116 ALA A C 1
ATOM 875 O O . ALA A 1 116 ? 1.537 -13.944 3.627 1.00 92.06 116 ALA A O 1
ATOM 876 N N . ILE A 1 117 ? 2.034 -12.121 4.837 1.00 94.06 117 ILE A N 1
ATOM 877 C CA . ILE A 1 117 ? 2.517 -11.351 3.681 1.00 94.06 117 ILE A CA 1
ATOM 878 C C . ILE A 1 117 ? 4.007 -11.694 3.5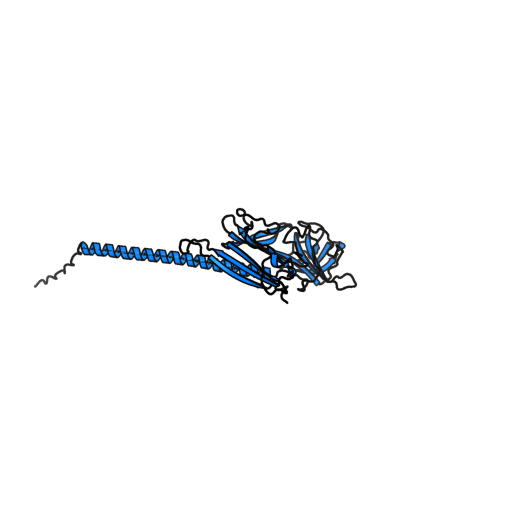03 1.00 94.06 117 ILE A C 1
ATOM 880 O O . ILE A 1 117 ? 4.741 -11.653 4.493 1.00 94.06 117 ILE A O 1
ATOM 884 N N . PRO A 1 118 ? 4.504 -12.010 2.292 1.00 90.50 118 PRO A N 1
ATOM 885 C CA . PRO A 1 118 ? 5.915 -12.348 2.079 1.00 90.50 118 PRO A CA 1
ATOM 886 C C . PRO A 1 118 ? 6.897 -11.296 2.628 1.00 90.50 118 PRO A C 1
ATOM 888 O O . PRO A 1 118 ? 7.023 -10.212 2.077 1.00 90.50 118 PRO A O 1
ATOM 891 N N . GLY A 1 119 ? 7.628 -11.603 3.701 1.00 88.06 119 GLY A N 1
ATOM 892 C CA . GLY A 1 119 ? 8.555 -10.655 4.344 1.00 88.06 119 GLY A CA 1
ATOM 893 C C . GLY A 1 119 ? 7.957 -9.818 5.484 1.00 88.06 119 GLY A C 1
ATOM 894 O O . GLY A 1 119 ? 8.677 -9.023 6.076 1.00 88.06 119 GLY A O 1
ATOM 895 N N . ILE A 1 120 ? 6.684 -10.023 5.841 1.00 93.50 120 ILE A N 1
ATOM 896 C CA . ILE A 1 120 ? 6.070 -9.508 7.074 1.00 93.50 120 ILE A CA 1
ATOM 897 C C . ILE A 1 120 ? 5.591 -10.713 7.885 1.00 93.50 120 ILE A C 1
ATOM 899 O O . ILE A 1 120 ? 4.535 -11.294 7.626 1.00 93.50 120 ILE A O 1
ATOM 903 N N . SER A 1 121 ? 6.406 -11.122 8.855 1.00 93.56 121 SER A N 1
ATOM 904 C CA . SER A 1 121 ? 6.122 -12.280 9.699 1.00 93.56 121 SER A CA 1
ATOM 905 C C . SER A 1 121 ? 5.023 -11.989 10.715 1.00 93.56 121 SER A C 1
ATOM 907 O O . SER A 1 121 ? 4.887 -10.861 11.201 1.00 93.56 121 SER A O 1
ATOM 909 N N . PHE A 1 122 ? 4.307 -13.037 11.115 1.00 97.44 122 PHE A N 1
ATOM 910 C CA . PHE A 1 122 ? 3.459 -12.958 12.295 1.00 97.44 122 PHE A CA 1
ATOM 911 C C . PHE A 1 122 ? 4.287 -12.828 13.580 1.00 97.44 122 PHE A C 1
ATOM 913 O O . PHE A 1 122 ? 5.399 -13.349 13.666 1.00 97.44 122 PHE A O 1
ATOM 920 N N . GLY A 1 123 ? 3.730 -12.164 14.588 1.00 96.31 123 GLY A N 1
ATOM 921 C CA . GLY A 1 123 ? 4.313 -12.067 15.921 1.00 96.31 123 GLY A CA 1
ATOM 922 C C . GLY A 1 123 ? 3.589 -11.057 16.806 1.00 96.31 123 GLY A C 1
ATOM 923 O O . GLY A 1 123 ? 2.713 -10.327 16.352 1.00 96.31 123 GLY A O 1
ATOM 924 N N . THR A 1 124 ? 3.919 -11.056 18.095 1.00 95.56 124 THR A N 1
ATOM 925 C CA . THR A 1 124 ? 3.226 -10.247 19.114 1.00 95.56 124 THR A CA 1
ATOM 926 C C . THR A 1 124 ? 4.155 -9.315 19.889 1.00 95.56 124 THR A C 1
ATOM 928 O O . THR A 1 124 ? 3.664 -8.454 20.617 1.00 95.56 124 THR A O 1
ATOM 931 N N . THR A 1 125 ? 5.473 -9.431 19.705 1.00 93.12 125 THR A N 1
ATOM 932 C CA . THR A 1 125 ? 6.476 -8.782 20.563 1.00 93.12 125 THR A CA 1
ATOM 933 C C . THR A 1 125 ? 7.356 -7.769 19.838 1.00 93.12 125 THR A C 1
ATOM 935 O O . THR A 1 125 ? 7.757 -6.785 20.453 1.00 93.12 125 THR A O 1
ATOM 938 N N . THR A 1 126 ? 7.675 -7.972 18.557 1.00 95.12 126 THR A N 1
ATOM 939 C CA . THR A 1 126 ? 8.525 -7.042 17.799 1.00 95.12 126 THR A CA 1
ATOM 940 C C . THR A 1 126 ? 7.670 -6.064 17.009 1.00 95.12 126 THR A C 1
ATOM 942 O O . THR A 1 126 ? 6.767 -6.472 16.279 1.00 95.12 126 THR A O 1
ATOM 945 N N . ALA A 1 127 ? 7.988 -4.773 17.131 1.00 94.81 127 ALA A N 1
ATOM 946 C CA . ALA A 1 127 ? 7.280 -3.710 16.432 1.00 94.81 127 ALA A CA 1
ATOM 947 C C . ALA A 1 127 ? 7.171 -3.992 14.922 1.00 94.81 127 ALA A C 1
ATOM 949 O O . ALA A 1 127 ? 8.161 -4.329 14.272 1.00 94.81 127 ALA A O 1
ATOM 950 N N . GLY A 1 128 ? 5.964 -3.865 14.372 1.00 94.50 128 GLY A N 1
ATOM 951 C CA . GLY A 1 128 ? 5.689 -4.081 12.950 1.00 94.50 128 GLY A CA 1
ATOM 952 C C . GLY A 1 128 ? 5.461 -5.538 12.539 1.00 94.50 128 GLY A C 1
ATOM 953 O O . GLY A 1 128 ? 5.075 -5.766 11.390 1.00 94.50 128 GLY A O 1
ATOM 954 N N . GLN A 1 129 ? 5.622 -6.517 13.441 1.00 96.56 129 GLN A N 1
ATOM 955 C CA . GLN A 1 129 ? 5.136 -7.879 13.197 1.00 96.56 129 GLN A CA 1
ATOM 956 C C . GLN A 1 129 ? 3.616 -7.874 13.051 1.00 96.56 129 GLN A C 1
ATOM 958 O O . GLN A 1 129 ? 2.911 -7.162 13.769 1.00 96.56 129 GLN A O 1
ATOM 963 N N . ARG A 1 130 ? 3.109 -8.686 12.124 1.00 97.56 130 ARG A N 1
ATOM 964 C CA . ARG A 1 130 ? 1.672 -8.821 11.897 1.00 97.56 130 ARG A CA 1
ATOM 965 C C . ARG A 1 130 ? 1.037 -9.691 12.979 1.00 97.56 130 ARG A C 1
ATOM 967 O O . ARG A 1 130 ? 1.605 -10.689 13.411 1.00 97.56 130 ARG A O 1
ATOM 974 N N . ILE A 1 131 ? -0.181 -9.367 13.376 1.00 97.88 131 ILE A N 1
ATOM 975 C CA . ILE A 1 131 ? -0.977 -10.203 14.267 1.00 97.88 131 ILE A CA 1
ATOM 976 C C . ILE A 1 131 ? -1.634 -11.342 13.471 1.00 97.88 131 ILE A C 1
ATOM 978 O O . ILE A 1 131 ? -2.266 -11.115 12.441 1.00 97.88 131 ILE A O 1
ATOM 982 N N . ALA A 1 132 ? -1.497 -12.582 13.947 1.00 97.12 132 ALA A N 1
ATOM 983 C CA . ALA A 1 132 ? -2.199 -13.727 13.364 1.00 97.12 132 ALA A CA 1
ATOM 984 C C . ALA A 1 132 ? -3.710 -13.658 13.650 1.00 97.12 132 ALA A C 1
ATOM 986 O O . ALA A 1 132 ? -4.135 -13.198 14.711 1.00 97.12 132 ALA A O 1
ATOM 987 N N . GLY A 1 133 ? -4.522 -14.138 12.710 1.00 96.62 133 GLY A N 1
ATOM 988 C CA . GLY A 1 133 ? -5.985 -14.118 12.790 1.00 96.62 133 GLY A CA 1
ATOM 989 C C . GLY A 1 133 ? -6.643 -12.812 12.328 1.00 96.62 133 GLY A C 1
ATOM 990 O O . GLY A 1 133 ? -7.862 -12.715 12.396 1.00 96.62 133 GLY A O 1
ATOM 991 N N . THR A 1 134 ? -5.874 -11.828 11.852 1.00 98.06 134 THR A N 1
ATOM 992 C CA . THR A 1 134 ? -6.399 -10.573 11.277 1.00 98.06 134 THR A CA 1
ATOM 993 C C . THR A 1 134 ? -6.065 -10.487 9.796 1.00 98.06 134 THR A C 1
ATOM 995 O O . THR A 1 134 ? -4.928 -10.801 9.431 1.00 98.06 134 THR A O 1
ATOM 998 N N . ASP A 1 135 ? -6.982 -10.008 8.962 1.00 98.25 135 ASP A N 1
ATOM 999 C CA . ASP A 1 135 ? -6.748 -9.886 7.523 1.00 98.25 135 ASP A CA 1
ATOM 1000 C C . ASP A 1 135 ? -5.717 -8.799 7.197 1.00 98.25 135 ASP A C 1
ATOM 1002 O O . ASP A 1 135 ? -5.376 -7.940 8.017 1.00 98.25 135 ASP A O 1
ATOM 1006 N N . ALA A 1 136 ? -5.206 -8.846 5.972 1.00 98.12 136 ALA A N 1
ATOM 1007 C CA . ALA A 1 136 ? -4.316 -7.846 5.417 1.00 98.12 136 ALA A CA 1
ATOM 1008 C C . ALA A 1 136 ? -4.509 -7.684 3.909 1.00 98.12 136 ALA A C 1
ATOM 1010 O O . ALA A 1 136 ? -5.126 -8.516 3.243 1.00 98.12 136 ALA A O 1
ATOM 1011 N N . LEU A 1 137 ? -3.944 -6.616 3.354 1.00 97.06 137 LEU A N 1
ATOM 1012 C CA . LEU A 1 137 ? -3.910 -6.389 1.914 1.00 97.06 137 LEU A CA 1
ATOM 1013 C C . LEU A 1 137 ? -2.589 -5.743 1.493 1.00 97.06 137 LEU A C 1
ATOM 1015 O O . LEU A 1 137 ? -2.017 -4.962 2.247 1.00 97.06 137 LEU A O 1
ATOM 1019 N N . SER A 1 138 ? -2.116 -6.055 0.289 1.00 96.94 138 SER A N 1
ATOM 1020 C CA . SER A 1 138 ? -0.970 -5.404 -0.353 1.00 96.94 138 SER A CA 1
ATOM 1021 C C . SER A 1 138 ? -1.364 -4.826 -1.702 1.00 96.94 138 SER A C 1
ATOM 1023 O O . SER A 1 138 ? -2.163 -5.425 -2.422 1.00 96.94 138 SER A O 1
ATOM 1025 N N . LEU A 1 139 ? -0.778 -3.688 -2.046 1.00 95.88 139 LEU A N 1
ATOM 1026 C CA . LEU A 1 139 ? -1.131 -2.856 -3.186 1.00 95.88 139 LEU A CA 1
ATOM 1027 C C . LEU A 1 139 ? 0.147 -2.399 -3.890 1.00 95.88 139 LEU A C 1
ATOM 1029 O O . LEU A 1 139 ? 1.128 -2.056 -3.231 1.00 95.88 139 LEU A O 1
ATOM 1033 N N . LEU A 1 140 ? 0.120 -2.369 -5.219 1.00 94.62 140 LEU A N 1
ATOM 1034 C CA . LEU A 1 140 ? 1.139 -1.747 -6.058 1.00 94.62 140 LEU A CA 1
ATOM 1035 C C . LEU A 1 140 ? 0.488 -0.715 -6.983 1.00 94.62 140 LEU A C 1
ATOM 1037 O O . LEU A 1 140 ? -0.601 -0.948 -7.518 1.00 94.62 140 LEU A O 1
ATOM 1041 N N . SER A 1 141 ? 1.165 0.409 -7.190 1.00 92.75 141 SER A N 1
ATOM 1042 C CA . SER A 1 141 ? 0.746 1.486 -8.092 1.00 92.75 141 SER A CA 1
ATOM 1043 C C . SER A 1 141 ? 1.950 2.298 -8.584 1.00 92.75 141 SER A C 1
ATOM 1045 O O . SER A 1 141 ? 3.090 2.052 -8.192 1.00 92.75 141 SER A O 1
ATOM 1047 N N . SER A 1 142 ? 1.726 3.275 -9.456 1.00 90.56 142 SER A N 1
ATOM 1048 C CA . SER A 1 142 ? 2.680 4.350 -9.732 1.00 90.56 142 SER A CA 1
ATOM 1049 C C . SER A 1 142 ? 2.619 5.418 -8.640 1.00 90.56 142 SER A C 1
ATOM 1051 O O . SER A 1 142 ? 1.533 5.777 -8.188 1.00 90.56 142 SER A O 1
ATOM 1053 N N . GLY A 1 143 ? 3.776 5.941 -8.242 1.00 87.69 143 GLY A N 1
ATOM 1054 C CA . GLY A 1 143 ? 3.910 7.080 -7.336 1.00 87.69 143 GLY A CA 1
ATOM 1055 C C . GLY A 1 143 ? 4.054 8.425 -8.057 1.00 87.69 143 GLY A C 1
ATOM 1056 O O . GLY A 1 143 ? 4.000 8.505 -9.283 1.00 87.69 143 GLY A O 1
ATOM 1057 N N . ASP A 1 144 ? 4.291 9.475 -7.268 1.00 84.19 144 ASP A N 1
ATOM 1058 C CA . ASP A 1 144 ? 4.160 10.876 -7.706 1.00 84.19 144 ASP A CA 1
ATOM 1059 C C . ASP A 1 144 ? 5.365 11.420 -8.494 1.00 84.19 144 ASP A C 1
ATOM 1061 O O . ASP A 1 144 ? 5.233 12.351 -9.289 1.00 84.19 144 ASP A O 1
ATOM 1065 N N . ALA A 1 145 ? 6.561 10.862 -8.278 1.00 85.50 145 ALA A N 1
ATOM 1066 C CA . ALA A 1 145 ? 7.764 11.296 -8.985 1.00 85.50 145 ALA A CA 1
ATOM 1067 C C . ALA A 1 145 ? 7.734 10.781 -10.429 1.00 85.50 145 ALA A C 1
ATOM 1069 O O . ALA A 1 145 ? 7.692 9.567 -10.646 1.00 85.50 145 ALA A O 1
ATOM 1070 N N . THR A 1 146 ? 7.773 11.703 -11.394 1.00 89.81 146 THR A N 1
ATOM 1071 C CA . THR A 1 146 ? 7.627 11.416 -12.824 1.00 89.81 146 THR A CA 1
ATOM 1072 C C . THR A 1 146 ? 8.716 12.082 -13.664 1.00 89.81 146 THR A C 1
ATOM 1074 O O . THR A 1 146 ? 9.160 13.194 -13.374 1.00 89.81 146 THR A O 1
ATOM 1077 N N . ALA A 1 147 ? 9.140 11.403 -14.724 1.00 94.56 147 ALA A N 1
ATOM 1078 C CA . ALA A 1 147 ? 10.047 11.909 -15.741 1.00 94.56 147 ALA A CA 1
ATOM 1079 C C . ALA A 1 147 ? 9.546 11.499 -17.129 1.00 94.56 147 ALA A C 1
ATOM 1081 O O . ALA A 1 147 ? 9.008 10.405 -17.308 1.00 94.56 147 ALA A O 1
ATOM 1082 N N . VAL A 1 148 ? 9.748 12.354 -18.128 1.00 95.62 148 VAL A N 1
ATOM 1083 C CA . VAL A 1 148 ? 9.372 12.061 -19.514 1.00 95.62 148 VAL A CA 1
ATOM 1084 C C . VAL A 1 148 ? 10.627 11.739 -20.310 1.00 95.62 148 VAL A C 1
ATOM 1086 O O . VAL A 1 148 ? 11.571 12.527 -20.339 1.00 95.62 148 VAL A O 1
ATOM 1089 N N . VAL A 1 149 ? 10.634 10.579 -20.959 1.00 96.06 149 VAL A N 1
ATOM 1090 C CA . VAL A 1 149 ? 11.716 10.105 -21.820 1.00 96.06 149 VAL A CA 1
ATOM 1091 C C . VAL A 1 149 ? 11.800 10.984 -23.064 1.00 96.06 149 VAL A C 1
ATOM 1093 O O . VAL A 1 149 ? 10.807 11.202 -23.761 1.00 96.06 149 VAL A O 1
ATOM 1096 N N . THR A 1 150 ? 13.006 11.456 -23.360 1.00 96.12 150 THR A N 1
ATOM 1097 C CA . THR A 1 150 ? 13.362 12.145 -24.607 1.00 96.12 150 THR A CA 1
ATOM 1098 C C . THR A 1 150 ? 14.146 11.230 -25.543 1.00 96.12 150 THR A C 1
ATOM 1100 O O . THR A 1 150 ? 13.995 11.328 -26.757 1.00 96.12 150 THR A O 1
ATOM 1103 N N . ALA A 1 151 ? 14.932 10.303 -24.989 1.00 95.44 151 ALA A N 1
ATOM 1104 C CA . ALA A 1 151 ? 15.622 9.251 -25.727 1.00 95.44 151 ALA A CA 1
ATOM 1105 C C . ALA A 1 151 ? 15.848 8.017 -24.841 1.00 95.44 151 ALA A C 1
ATOM 1107 O O . ALA A 1 151 ? 15.964 8.126 -23.621 1.00 95.44 151 ALA A O 1
ATOM 1108 N N . HIS A 1 152 ? 15.965 6.840 -25.450 1.00 95.88 152 HIS A N 1
ATOM 1109 C CA . HIS A 1 152 ? 16.349 5.612 -24.759 1.00 95.88 152 HIS A CA 1
ATOM 1110 C C . HIS A 1 152 ? 17.406 4.874 -25.577 1.00 95.88 152 HIS A C 1
ATOM 1112 O O . HIS A 1 152 ? 17.187 4.565 -26.745 1.00 95.88 152 HIS A O 1
ATOM 1118 N N . ALA A 1 153 ? 18.549 4.584 -24.958 1.00 95.62 153 ALA A N 1
ATOM 1119 C CA . ALA A 1 153 ? 19.600 3.753 -25.528 1.00 95.62 153 ALA A CA 1
ATOM 1120 C C . ALA A 1 153 ? 19.569 2.379 -24.833 1.00 95.62 153 ALA A C 1
ATOM 1122 O O . ALA A 1 153 ? 20.259 2.190 -23.824 1.00 95.62 153 ALA A O 1
ATOM 1123 N N . PRO A 1 154 ? 18.776 1.405 -25.325 1.00 93.56 154 PRO A N 1
ATOM 1124 C CA . PRO A 1 154 ? 18.519 0.162 -24.594 1.00 93.56 154 PRO A CA 1
ATOM 1125 C C . PRO A 1 154 ? 19.782 -0.690 -24.411 1.00 93.56 154 PRO A C 1
ATOM 1127 O O . PRO A 1 154 ? 19.974 -1.284 -23.355 1.00 93.56 154 PRO A O 1
ATOM 1130 N N . ALA A 1 155 ? 20.694 -0.706 -25.391 1.00 92.81 155 ALA A N 1
ATOM 1131 C CA . ALA A 1 155 ? 21.963 -1.432 -25.287 1.00 92.81 155 ALA A CA 1
ATOM 1132 C C . ALA A 1 155 ? 22.892 -0.856 -24.199 1.00 92.81 155 ALA A C 1
ATOM 1134 O O . ALA A 1 155 ? 23.605 -1.606 -23.538 1.00 92.81 155 ALA A O 1
ATOM 1135 N N . ALA A 1 156 ? 22.841 0.462 -23.983 1.00 95.00 156 ALA A N 1
ATOM 1136 C CA . ALA A 1 156 ? 23.590 1.166 -22.943 1.00 95.00 156 ALA A CA 1
ATOM 1137 C C . ALA A 1 156 ? 22.833 1.244 -21.603 1.00 95.00 156 ALA A C 1
ATOM 1139 O O . ALA A 1 156 ? 23.304 1.898 -20.674 1.00 95.00 156 ALA A O 1
ATOM 1140 N N . ALA A 1 157 ? 21.654 0.618 -21.501 1.00 96.69 157 ALA A N 1
ATOM 1141 C CA . ALA A 1 157 ? 20.802 0.627 -20.314 1.00 96.69 157 ALA A CA 1
ATOM 1142 C C . ALA A 1 157 ? 20.530 2.035 -19.754 1.00 96.69 157 ALA A C 1
ATOM 1144 O O . ALA A 1 157 ? 20.597 2.248 -18.544 1.00 96.69 157 ALA A O 1
ATOM 1145 N N . THR A 1 158 ? 20.298 3.013 -20.633 1.00 96.50 158 THR A N 1
ATOM 1146 C CA . THR A 1 158 ? 20.222 4.423 -20.234 1.00 96.50 158 THR A CA 1
ATOM 1147 C C . THR A 1 158 ? 19.063 5.139 -20.916 1.00 96.50 158 THR A C 1
ATOM 1149 O O . THR A 1 158 ? 18.960 5.150 -22.144 1.00 96.50 158 THR A O 1
ATOM 1152 N N . PHE A 1 159 ? 18.211 5.777 -20.116 1.00 97.56 159 PHE A N 1
ATOM 1153 C CA . PHE A 1 159 ? 17.238 6.765 -20.574 1.00 97.56 159 PHE A CA 1
ATOM 1154 C C . PHE A 1 159 ? 17.821 8.173 -20.486 1.00 97.56 159 PHE A C 1
ATOM 1156 O O . PHE A 1 159 ? 18.531 8.493 -19.535 1.00 97.56 159 PHE A O 1
ATOM 1163 N N . THR A 1 160 ? 17.445 9.031 -21.427 1.00 97.12 160 THR A N 1
ATOM 1164 C CA . THR A 1 160 ? 17.527 10.485 -21.292 1.00 97.12 160 THR A CA 1
ATOM 1165 C C . THR A 1 160 ? 16.124 11.028 -21.045 1.00 97.12 160 THR A C 1
ATOM 1167 O O . THR A 1 160 ? 15.177 10.631 -21.728 1.00 97.12 160 THR A O 1
ATOM 1170 N N . VAL A 1 161 ? 15.981 11.913 -20.063 1.00 96.94 161 VAL A N 1
ATOM 1171 C CA . VAL A 1 161 ? 14.705 12.499 -19.643 1.00 96.94 161 VAL A CA 1
ATOM 1172 C C . VAL A 1 161 ? 14.691 14.019 -19.799 1.00 96.94 161 VAL A C 1
ATOM 1174 O O . VAL A 1 161 ? 15.712 14.661 -20.029 1.00 96.94 161 VAL A O 1
ATOM 1177 N N . ASN A 1 162 ? 13.504 14.606 -19.702 1.00 96.12 162 ASN A N 1
ATOM 1178 C CA . ASN A 1 162 ? 13.243 16.017 -19.977 1.00 96.12 162 ASN A CA 1
ATOM 1179 C C . ASN A 1 162 ? 13.790 17.010 -18.932 1.00 96.12 162 ASN A C 1
ATOM 1181 O O . ASN A 1 162 ? 13.855 18.204 -19.212 1.00 96.12 162 ASN A O 1
ATOM 1185 N N . THR A 1 163 ? 14.137 16.560 -17.726 1.00 94.62 163 THR A N 1
ATOM 1186 C CA . THR A 1 163 ? 14.607 17.425 -16.631 1.00 94.62 163 THR A CA 1
ATOM 1187 C C . THR A 1 163 ? 15.541 16.660 -15.708 1.00 94.62 163 THR A C 1
ATOM 1189 O O . THR A 1 163 ? 15.365 15.462 -15.555 1.00 94.62 163 THR A O 1
ATOM 1192 N N . ALA A 1 164 ? 16.502 17.333 -15.072 1.00 92.75 164 ALA A N 1
ATOM 1193 C CA . ALA A 1 164 ? 17.339 16.750 -14.018 1.00 92.75 164 ALA A CA 1
ATOM 1194 C C . ALA A 1 164 ? 16.661 16.763 -12.633 1.00 92.75 164 ALA A C 1
ATOM 1196 O O . ALA A 1 164 ? 17.031 16.006 -11.737 1.00 92.75 164 ALA A O 1
ATOM 1197 N N . SER A 1 165 ? 15.634 17.602 -12.458 1.00 91.19 165 SER A N 1
ATOM 1198 C CA . SER A 1 165 ? 14.884 17.762 -11.205 1.00 91.19 165 SER A CA 1
ATOM 1199 C C . SER A 1 165 ? 13.677 16.820 -11.132 1.00 91.19 165 SER A C 1
ATOM 1201 O O . SER A 1 165 ? 12.598 17.220 -10.706 1.00 91.19 165 SER A O 1
ATOM 1203 N N . HIS A 1 166 ? 13.834 15.571 -11.576 1.00 91.50 166 HIS A N 1
ATOM 1204 C CA . HIS A 1 166 ? 12.756 14.572 -11.602 1.00 91.50 166 HIS A CA 1
ATOM 1205 C C . HIS A 1 166 ? 12.505 13.889 -10.239 1.00 91.50 166 HIS A C 1
ATOM 1207 O O . HIS A 1 166 ? 11.543 13.142 -10.086 1.00 91.50 166 HIS A O 1
ATOM 1213 N N . GLY A 1 167 ? 13.370 14.105 -9.238 1.00 91.50 167 GLY A N 1
ATOM 1214 C CA . GLY A 1 167 ? 13.192 13.576 -7.875 1.00 91.50 167 GLY A CA 1
ATOM 1215 C C . GLY A 1 167 ? 13.372 12.057 -7.721 1.00 91.50 167 GLY A C 1
ATOM 1216 O O . GLY A 1 167 ? 13.071 11.521 -6.656 1.00 91.50 167 GLY A O 1
ATOM 1217 N N . LEU A 1 168 ? 13.863 11.378 -8.763 1.00 93.69 168 LEU A N 1
ATOM 1218 C CA . LEU A 1 168 ? 14.218 9.950 -8.756 1.00 93.69 168 LEU A CA 1
ATOM 1219 C C . LEU A 1 168 ? 15.706 9.808 -8.434 1.00 93.69 168 LEU A C 1
ATOM 1221 O O . LEU A 1 168 ? 16.519 10.609 -8.904 1.00 93.69 168 LEU A O 1
ATOM 1225 N N . ILE A 1 169 ? 16.064 8.793 -7.655 1.00 93.94 169 ILE A N 1
ATOM 1226 C CA . ILE A 1 169 ? 17.448 8.552 -7.232 1.00 93.94 169 ILE A CA 1
ATOM 1227 C C . ILE A 1 169 ? 17.847 7.081 -7.431 1.00 93.94 169 ILE A C 1
ATOM 1229 O O . ILE A 1 169 ? 16.977 6.207 -7.435 1.00 93.94 169 ILE A O 1
ATOM 1233 N N . PRO A 1 170 ? 19.152 6.771 -7.574 1.00 95.31 170 PRO A N 1
ATOM 1234 C CA . PRO A 1 170 ? 19.637 5.398 -7.608 1.00 95.31 170 PRO A CA 1
ATOM 1235 C C . PRO A 1 170 ? 19.102 4.590 -6.428 1.00 95.31 170 PRO A C 1
ATOM 1237 O O . PRO A 1 170 ? 19.059 5.076 -5.297 1.00 95.31 170 PRO A O 1
ATOM 1240 N N . GLY A 1 171 ? 18.677 3.365 -6.709 1.00 95.88 171 GLY A N 1
ATOM 1241 C CA . GLY A 1 171 ? 17.984 2.501 -5.764 1.00 95.88 171 GLY A CA 1
ATOM 1242 C C . GLY A 1 171 ? 16.461 2.533 -5.886 1.00 95.88 171 GLY A C 1
ATOM 1243 O O . GLY A 1 171 ? 15.831 1.544 -5.514 1.00 95.88 171 GLY A O 1
ATOM 1244 N N . ASP A 1 172 ? 15.869 3.596 -6.448 1.00 96.50 172 ASP A N 1
ATOM 1245 C CA . ASP A 1 172 ? 14.420 3.672 -6.640 1.00 96.50 172 ASP A CA 1
ATOM 1246 C C . ASP A 1 172 ? 13.960 2.564 -7.587 1.00 96.50 172 ASP A C 1
ATOM 1248 O O . ASP A 1 172 ? 14.568 2.316 -8.634 1.00 96.50 172 ASP A O 1
ATOM 1252 N N . LEU A 1 173 ? 12.854 1.916 -7.229 1.00 97.00 173 LEU A N 1
ATOM 1253 C CA . LEU A 1 173 ? 12.126 1.084 -8.171 1.00 97.00 173 LEU A CA 1
ATOM 1254 C C . LEU A 1 173 ? 11.259 1.986 -9.033 1.00 97.00 173 LEU A C 1
ATOM 1256 O O . LEU A 1 173 ? 10.536 2.838 -8.520 1.00 97.00 173 LEU A O 1
ATOM 1260 N N . LEU A 1 174 ? 11.347 1.799 -10.339 1.00 96.75 174 LEU A N 1
ATOM 1261 C CA . LEU A 1 174 ? 10.717 2.625 -11.345 1.00 96.75 174 LEU A CA 1
ATOM 1262 C C . LEU A 1 174 ? 9.825 1.777 -12.240 1.00 96.75 174 LEU A C 1
ATOM 1264 O O . LEU A 1 174 ? 10.029 0.577 -12.424 1.00 96.75 174 LEU A O 1
ATOM 1268 N N . MET A 1 175 ? 8.853 2.451 -12.829 1.00 95.00 175 MET A N 1
ATOM 1269 C CA . MET A 1 175 ? 8.003 1.947 -13.882 1.00 95.00 175 MET A CA 1
ATOM 1270 C C . MET A 1 175 ? 8.141 2.865 -15.084 1.00 95.00 175 MET A C 1
ATOM 1272 O O . MET A 1 175 ? 7.910 4.061 -14.959 1.00 95.00 175 MET A O 1
ATOM 1276 N N . VAL A 1 176 ? 8.488 2.325 -16.245 1.00 95.25 176 VAL A N 1
ATOM 1277 C CA . VAL A 1 176 ? 8.452 3.055 -17.514 1.00 95.25 176 VAL A CA 1
ATOM 1278 C C . VAL A 1 176 ? 7.277 2.578 -18.341 1.00 95.25 176 VAL A C 1
ATOM 1280 O O . VAL A 1 176 ? 6.945 1.394 -18.328 1.00 95.25 176 VAL A O 1
ATOM 1283 N N . CYS A 1 177 ? 6.675 3.491 -19.089 1.00 92.44 177 CYS A N 1
ATOM 1284 C CA . CYS A 1 177 ? 5.669 3.159 -20.065 1.00 92.44 177 CYS A CA 1
ATOM 1285 C C . CYS A 1 177 ? 5.750 4.000 -21.324 1.00 92.44 177 CYS A C 1
ATOM 1287 O O . CYS A 1 177 ? 5.781 5.225 -21.250 1.00 92.44 177 CYS A O 1
ATOM 1289 N N . GLY A 1 178 ? 5.679 3.362 -22.487 1.00 90.62 178 GLY A N 1
ATOM 1290 C CA . GLY A 1 178 ? 5.625 4.085 -23.748 1.00 90.62 178 GLY A CA 1
ATOM 1291 C C . GLY A 1 178 ? 5.523 3.180 -24.968 1.00 90.62 178 GLY A C 1
ATOM 1292 O O . GLY A 1 178 ? 5.539 1.952 -24.841 1.00 90.62 178 GLY A O 1
ATOM 1293 N N . PRO A 1 179 ? 5.378 3.782 -26.158 1.00 87.56 179 PRO A N 1
ATOM 1294 C CA . PRO A 1 179 ? 5.447 3.058 -27.416 1.00 87.56 179 PRO A CA 1
ATOM 1295 C C . PRO A 1 179 ? 6.885 2.624 -27.725 1.00 87.56 179 PRO A C 1
ATOM 1297 O O . PRO A 1 179 ? 7.850 3.268 -27.298 1.00 87.56 179 PRO A O 1
ATOM 1300 N N . ASN A 1 180 ? 7.013 1.561 -28.515 1.00 83.94 180 ASN A N 1
ATOM 1301 C CA . ASN A 1 180 ? 8.271 1.206 -29.153 1.00 83.94 180 ASN A CA 1
ATOM 1302 C C . ASN A 1 180 ? 8.637 2.264 -30.207 1.00 83.94 180 ASN A C 1
ATOM 1304 O O . ASN A 1 180 ? 7.797 2.631 -31.030 1.00 83.94 180 ASN A O 1
ATOM 1308 N N . ALA A 1 181 ? 9.882 2.733 -30.192 1.00 81.38 181 ALA A N 1
ATOM 1309 C CA . ALA A 1 181 ? 10.445 3.603 -31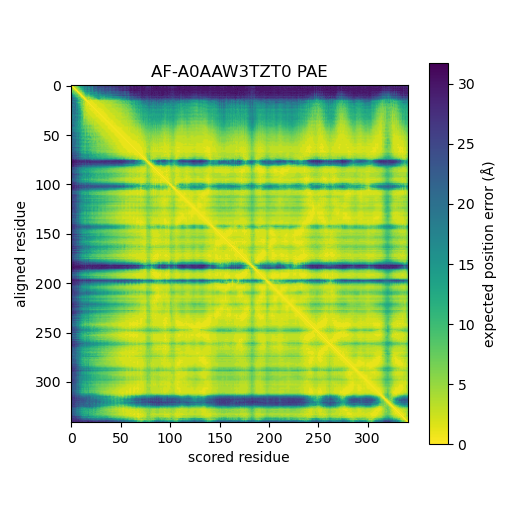.224 1.00 81.38 181 ALA A CA 1
ATOM 1310 C C . ALA A 1 181 ? 11.232 2.843 -32.304 1.00 81.38 181 ALA A C 1
ATOM 1312 O O . ALA A 1 181 ? 11.636 3.448 -33.294 1.00 81.38 181 ALA A O 1
ATOM 1313 N N . GLU A 1 182 ? 11.441 1.532 -32.152 1.00 71.75 182 GLU A N 1
ATOM 1314 C CA . GLU A 1 182 ? 12.015 0.695 -33.205 1.00 71.75 182 GLU A CA 1
ATOM 1315 C C . GLU A 1 182 ? 10.929 0.318 -34.229 1.00 71.75 182 GLU A C 1
ATOM 1317 O O . GLU A 1 182 ? 9.923 -0.313 -33.913 1.00 71.75 182 GLU A O 1
ATOM 1322 N N . THR A 1 183 ? 11.145 0.784 -35.457 1.00 53.41 183 THR A N 1
ATOM 1323 C CA . THR A 1 183 ? 10.347 0.687 -36.689 1.00 53.41 183 THR A CA 1
ATOM 1324 C C . THR A 1 183 ? 9.326 -0.464 -36.780 1.00 53.41 183 THR A C 1
ATOM 1326 O O . THR A 1 183 ? 9.692 -1.634 -36.721 1.00 53.41 183 THR A O 1
ATOM 1329 N N . GLY A 1 184 ? 8.061 -0.131 -37.087 1.00 56.53 184 GLY A N 1
ATOM 1330 C CA . GLY A 1 184 ? 7.124 -1.044 -37.770 1.00 56.53 184 GLY A CA 1
ATOM 1331 C C . GLY A 1 184 ? 5.881 -1.520 -37.005 1.00 56.53 184 GLY A C 1
ATOM 1332 O O . GLY A 1 184 ? 5.025 -2.155 -37.613 1.00 56.53 184 GLY A O 1
ATOM 1333 N N . GLY A 1 185 ? 5.713 -1.197 -35.719 1.00 55.34 185 GLY A N 1
ATOM 1334 C CA . GLY A 1 185 ? 4.498 -1.556 -34.977 1.00 55.34 185 GLY A CA 1
ATOM 1335 C C . GLY A 1 185 ? 4.306 -0.727 -33.711 1.00 55.34 185 GLY A C 1
ATOM 1336 O O . GLY A 1 185 ? 5.240 -0.549 -32.933 1.00 55.34 185 GLY A O 1
ATOM 1337 N N . VAL A 1 186 ? 3.085 -0.228 -33.487 1.00 66.62 186 VAL A N 1
ATOM 1338 C CA . VAL A 1 186 ? 2.703 0.567 -32.303 1.00 66.62 186 VAL A CA 1
ATOM 1339 C C . VAL A 1 186 ? 2.505 -0.366 -31.101 1.00 66.62 186 VAL A C 1
ATOM 1341 O O . VAL A 1 186 ? 1.408 -0.507 -30.568 1.00 66.62 186 VAL A O 1
ATOM 1344 N N . MET A 1 187 ? 3.559 -1.072 -30.687 1.00 78.38 187 MET A N 1
ATOM 1345 C CA . MET A 1 187 ? 3.527 -1.825 -29.437 1.00 78.38 187 MET A CA 1
ATOM 1346 C C . MET A 1 187 ? 3.778 -0.858 -28.287 1.00 78.38 187 MET A C 1
ATOM 1348 O O . MET A 1 187 ? 4.809 -0.189 -28.249 1.00 78.38 187 MET A O 1
ATOM 1352 N N . ARG A 1 188 ? 2.843 -0.794 -27.342 1.00 84.81 188 ARG A N 1
ATOM 1353 C CA . ARG A 1 188 ? 3.063 -0.144 -26.050 1.00 84.81 188 ARG A CA 1
ATOM 1354 C C . ARG A 1 188 ? 3.404 -1.215 -25.030 1.00 84.81 188 ARG A C 1
ATOM 1356 O O . ARG A 1 188 ? 2.756 -2.258 -24.982 1.00 84.81 188 ARG A O 1
ATOM 1363 N N . LEU A 1 189 ? 4.424 -0.943 -24.233 1.00 88.25 189 LEU A N 1
ATOM 1364 C CA . LEU A 1 189 ? 4.886 -1.826 -23.175 1.00 88.25 189 LEU A CA 1
ATOM 1365 C C . LEU A 1 189 ? 5.061 -0.999 -21.907 1.00 88.25 189 LEU A C 1
ATOM 1367 O O . LEU A 1 189 ? 5.362 0.196 -21.986 1.00 88.25 189 LEU A O 1
ATOM 1371 N N . GLY A 1 190 ? 4.882 -1.628 -20.754 1.00 91.81 190 GLY A N 1
ATOM 1372 C CA . GLY A 1 190 ? 5.427 -1.111 -19.511 1.00 91.81 190 GLY A CA 1
ATOM 1373 C C . GLY A 1 190 ? 6.522 -2.022 -18.975 1.00 91.81 190 GLY A C 1
ATOM 1374 O O . GLY A 1 190 ? 6.493 -3.234 -19.193 1.00 91.81 190 GLY A O 1
ATOM 1375 N N . ALA A 1 191 ? 7.493 -1.448 -18.272 1.00 94.75 191 ALA A N 1
ATOM 1376 C CA . ALA A 1 191 ? 8.533 -2.216 -17.602 1.00 94.75 191 ALA A CA 1
ATOM 1377 C C . ALA A 1 191 ? 8.803 -1.696 -16.189 1.00 94.75 191 ALA A C 1
ATOM 1379 O O . ALA A 1 191 ? 8.781 -0.491 -15.955 1.00 94.75 191 ALA A O 1
ATOM 1380 N N . ILE A 1 192 ? 9.079 -2.611 -15.264 1.00 95.62 192 ILE A N 1
ATOM 1381 C CA . ILE A 1 192 ? 9.481 -2.342 -13.884 1.00 95.62 192 ILE A CA 1
ATOM 1382 C C . ILE A 1 192 ? 10.947 -2.720 -13.730 1.00 95.62 192 ILE A C 1
ATOM 1384 O O . ILE A 1 192 ? 11.333 -3.84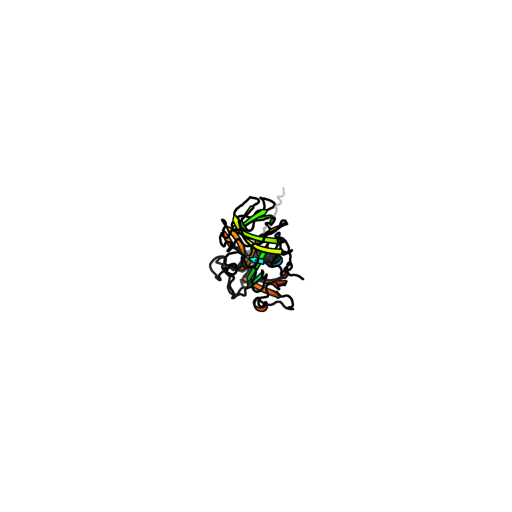5 -14.054 1.00 95.62 192 ILE A O 1
ATOM 1388 N N . PHE A 1 193 ? 11.740 -1.781 -13.227 1.00 97.38 193 PHE A N 1
ATOM 1389 C CA . PHE A 1 193 ? 13.188 -1.894 -13.081 1.00 97.38 193 PHE A CA 1
ATOM 1390 C C . PHE A 1 193 ? 13.675 -1.032 -11.911 1.00 97.38 193 PHE A C 1
ATOM 1392 O O . PHE A 1 193 ? 12.941 -0.199 -11.389 1.00 97.38 193 PHE A O 1
ATOM 1399 N N . GLN A 1 194 ? 14.915 -1.220 -11.482 1.00 97.50 194 GLN A N 1
ATOM 1400 C CA . GLN A 1 194 ? 15.592 -0.384 -10.500 1.00 97.50 194 GLN A CA 1
ATOM 1401 C C . GLN A 1 194 ? 16.505 0.619 -11.206 1.00 97.50 194 GLN A C 1
ATOM 1403 O O . GLN A 1 194 ? 17.255 0.252 -12.115 1.00 97.50 194 GLN A O 1
ATOM 1408 N N . MET A 1 195 ? 16.482 1.875 -10.759 1.00 96.56 195 MET A N 1
ATOM 1409 C CA . MET A 1 195 ? 17.461 2.880 -11.167 1.00 96.56 195 MET A CA 1
ATOM 1410 C C . MET A 1 195 ? 18.835 2.530 -10.590 1.00 96.56 195 MET A C 1
ATOM 1412 O O . MET A 1 195 ? 18.997 2.446 -9.375 1.00 96.56 195 MET A O 1
ATOM 1416 N N . THR A 1 196 ? 19.843 2.362 -11.441 1.00 95.69 196 THR A N 1
ATOM 1417 C CA . THR A 1 196 ? 21.188 1.932 -11.023 1.00 95.69 196 THR A CA 1
ATOM 1418 C C . THR A 1 196 ? 22.202 3.070 -10.921 1.00 95.69 196 THR A C 1
ATOM 1420 O O . THR A 1 196 ? 23.312 2.850 -10.446 1.00 95.69 196 THR A O 1
ATOM 1423 N N . GLY A 1 197 ? 21.867 4.288 -11.358 1.00 90.44 197 GLY A N 1
ATOM 1424 C CA . GLY A 1 197 ? 22.794 5.424 -11.339 1.00 90.44 197 GLY A CA 1
ATOM 1425 C C . GLY A 1 197 ? 22.210 6.720 -11.908 1.00 90.44 197 GLY A C 1
ATOM 1426 O O . GLY A 1 197 ? 21.095 6.710 -12.422 1.00 90.44 197 GLY A O 1
ATOM 1427 N N . ALA A 1 198 ? 23.011 7.795 -11.834 1.00 78.12 198 ALA A N 1
ATOM 1428 C CA . ALA A 1 198 ? 22.788 9.125 -12.429 1.00 78.12 198 ALA A CA 1
ATOM 1429 C C . ALA A 1 198 ? 21.779 10.074 -11.723 1.00 78.12 198 ALA A C 1
ATOM 1431 O O . ALA A 1 198 ? 20.978 10.749 -12.364 1.00 78.12 198 ALA A O 1
ATOM 1432 N N . ALA A 1 199 ? 21.864 10.193 -10.389 1.00 70.50 199 ALA A N 1
ATOM 1433 C CA . ALA A 1 199 ? 21.057 11.143 -9.605 1.00 70.50 199 ALA A CA 1
ATOM 1434 C C . ALA A 1 199 ? 21.266 12.612 -10.026 1.00 70.50 199 ALA A C 1
ATOM 1436 O O . ALA A 1 199 ? 22.405 13.040 -10.205 1.00 70.50 199 ALA A O 1
ATOM 1437 N N . GLY A 1 200 ? 20.183 13.396 -10.098 1.00 74.50 200 GLY A N 1
ATOM 1438 C CA . GLY A 1 200 ? 20.263 14.842 -10.350 1.00 74.50 200 GLY A CA 1
ATOM 1439 C C . GLY A 1 200 ? 20.782 15.198 -11.745 1.00 74.50 200 GLY A C 1
ATOM 1440 O O . GLY A 1 200 ? 21.355 16.268 -11.942 1.00 74.50 200 GLY A O 1
ATOM 1441 N N . THR A 1 201 ? 20.609 14.296 -12.710 1.00 88.94 201 THR A N 1
ATOM 1442 C CA . THR A 1 201 ? 20.973 14.498 -14.113 1.00 88.94 201 THR A CA 1
ATOM 1443 C C . THR A 1 201 ? 19.773 14.202 -15.003 1.00 88.94 201 THR A C 1
ATOM 1445 O O . THR A 1 201 ? 18.773 13.664 -14.550 1.00 88.94 201 THR A O 1
ATOM 1448 N N . VAL A 1 202 ? 19.871 14.504 -16.294 1.00 94.81 202 VAL A N 1
ATOM 1449 C CA . VAL A 1 202 ? 18.862 14.083 -17.281 1.00 94.81 202 VAL A CA 1
ATOM 1450 C C . VAL A 1 202 ? 18.992 12.606 -17.677 1.00 94.81 202 VAL A C 1
ATOM 1452 O O . VAL A 1 202 ? 18.378 12.188 -18.650 1.00 94.81 202 VAL A O 1
ATOM 1455 N N . SER A 1 203 ? 19.817 11.816 -16.988 1.00 95.44 203 SER A N 1
ATOM 1456 C CA . SER A 1 203 ? 20.088 10.417 -17.314 1.00 95.44 203 SER A CA 1
ATOM 1457 C C . SER A 1 203 ? 19.538 9.489 -16.234 1.00 95.44 203 SER A C 1
ATOM 1459 O O . SER A 1 203 ? 19.704 9.749 -15.047 1.00 95.44 203 SER A O 1
ATOM 1461 N N . ILE A 1 204 ? 18.909 8.386 -16.642 1.00 97.00 204 ILE A N 1
ATOM 1462 C CA . ILE A 1 204 ? 18.467 7.311 -15.744 1.00 97.00 204 ILE A CA 1
ATOM 1463 C C . ILE A 1 204 ? 19.067 6.001 -16.247 1.00 97.00 204 ILE A C 1
ATOM 1465 O O . ILE A 1 204 ? 18.693 5.506 -17.312 1.00 97.00 204 ILE A O 1
ATOM 1469 N N . ALA A 1 205 ? 19.987 5.429 -15.469 1.00 97.25 205 ALA A N 1
ATOM 1470 C CA . ALA A 1 205 ? 20.586 4.131 -15.764 1.00 97.25 205 ALA A CA 1
ATOM 1471 C C . ALA A 1 205 ? 19.745 2.978 -15.186 1.00 97.25 205 ALA A C 1
ATOM 1473 O O . ALA A 1 205 ? 19.184 3.106 -14.096 1.00 97.25 205 ALA A O 1
ATOM 1474 N N . HIS A 1 206 ? 19.690 1.845 -15.891 1.00 97.50 206 HIS A N 1
ATOM 1475 C CA . HIS A 1 206 ? 18.927 0.642 -15.517 1.00 97.50 206 HIS A CA 1
ATOM 1476 C C . HIS A 1 206 ? 19.694 -0.665 -15.774 1.00 97.50 206 HIS A C 1
ATOM 1478 O O . HIS A 1 206 ? 19.130 -1.690 -16.147 1.00 97.50 206 HIS A O 1
ATOM 1484 N N . GLY A 1 207 ? 21.014 -0.644 -15.582 1.00 96.81 207 GLY A N 1
ATOM 1485 C CA . GLY A 1 207 ? 21.867 -1.814 -15.808 1.00 96.81 207 GLY A CA 1
ATOM 1486 C C . GLY A 1 207 ? 21.467 -3.038 -14.971 1.00 96.81 207 GLY A C 1
ATOM 1487 O O . GLY A 1 207 ? 20.699 -2.937 -14.016 1.00 96.81 207 GLY A O 1
ATOM 1488 N N . ALA A 1 208 ? 22.018 -4.208 -15.306 1.00 96.44 208 ALA A N 1
ATOM 1489 C CA . ALA A 1 208 ? 21.829 -5.450 -14.547 1.00 96.44 208 ALA A CA 1
ATOM 1490 C C . ALA A 1 208 ? 22.634 -5.434 -13.228 1.00 96.44 208 ALA A C 1
ATOM 1492 O O . ALA A 1 208 ? 23.641 -6.124 -13.081 1.00 96.44 208 ALA A O 1
ATOM 1493 N N . SER A 1 209 ? 22.245 -4.561 -12.300 1.00 94.38 209 SER A N 1
ATOM 1494 C CA . SER A 1 209 ? 22.892 -4.345 -11.003 1.00 94.38 209 SER A CA 1
ATOM 1495 C C . SER A 1 209 ? 21.899 -3.776 -9.981 1.00 94.38 209 SER A C 1
ATOM 1497 O O . SER A 1 209 ? 20.730 -3.564 -10.304 1.00 94.38 209 SER A O 1
ATOM 1499 N N . GLY A 1 210 ? 22.360 -3.537 -8.748 1.00 91.50 210 GLY A N 1
ATOM 1500 C CA . GLY A 1 210 ? 21.569 -2.955 -7.656 1.00 91.50 210 GLY A CA 1
ATOM 1501 C C . GLY A 1 210 ? 21.077 -3.978 -6.625 1.00 91.50 210 GLY A C 1
ATOM 1502 O O . GLY A 1 210 ? 21.369 -5.169 -6.722 1.00 91.50 210 GLY A O 1
ATOM 1503 N N . ALA A 1 211 ? 20.331 -3.497 -5.628 1.00 90.94 211 ALA A N 1
ATOM 1504 C CA . ALA A 1 211 ? 19.699 -4.301 -4.580 1.00 90.94 211 ALA A CA 1
ATOM 1505 C C . ALA A 1 211 ? 18.237 -3.836 -4.382 1.00 90.94 211 ALA A C 1
ATOM 1507 O O . ALA A 1 211 ? 18.025 -2.701 -3.942 1.00 90.94 211 ALA A O 1
ATOM 1508 N N . PRO A 1 212 ? 17.218 -4.659 -4.718 1.00 92.56 212 PRO A N 1
ATOM 1509 C CA . PRO A 1 212 ? 17.301 -6.051 -5.180 1.00 92.56 212 PRO A CA 1
ATOM 1510 C C . PRO A 1 212 ? 17.927 -6.219 -6.575 1.00 92.56 212 PRO A C 1
ATOM 1512 O O . PRO A 1 212 ? 18.403 -7.305 -6.890 1.00 92.56 212 PRO A O 1
ATOM 1515 N N . GLY A 1 213 ? 17.978 -5.157 -7.376 1.00 95.56 213 GLY A N 1
ATOM 1516 C CA . GLY A 1 213 ? 18.655 -5.101 -8.665 1.00 95.56 213 GLY A CA 1
ATOM 1517 C C . GLY A 1 213 ? 17.810 -5.554 -9.844 1.00 95.56 213 GLY A C 1
ATOM 1518 O O . GLY A 1 213 ? 16.770 -6.193 -9.675 1.00 95.56 213 GLY A O 1
ATOM 1519 N N . ASN A 1 214 ? 18.293 -5.242 -11.044 1.00 97.56 214 ASN A N 1
ATOM 1520 C CA . ASN A 1 214 ? 17.750 -5.781 -12.287 1.00 97.56 214 ASN A CA 1
ATOM 1521 C C . ASN A 1 214 ? 18.458 -7.092 -12.647 1.00 97.56 214 ASN A C 1
ATOM 1523 O O . ASN A 1 214 ? 19.687 -7.161 -12.643 1.00 97.56 214 ASN A O 1
ATOM 1527 N N . ALA A 1 215 ? 17.690 -8.112 -13.017 1.00 97.00 215 ALA A N 1
ATOM 1528 C CA . ALA A 1 215 ? 18.195 -9.365 -13.571 1.00 97.00 215 ALA A CA 1
AT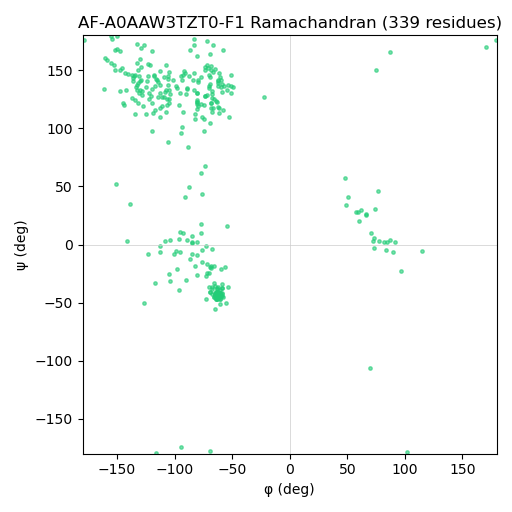OM 1529 C C . ALA A 1 215 ? 18.764 -9.183 -14.990 1.00 97.00 215 ALA A C 1
ATOM 1531 O O . ALA A 1 215 ? 19.596 -9.963 -15.448 1.00 97.00 215 ALA A O 1
ATOM 1532 N N . THR A 1 216 ? 18.303 -8.158 -15.709 1.00 96.69 216 THR A N 1
ATOM 1533 C CA . THR A 1 216 ? 18.735 -7.822 -17.067 1.00 96.69 216 THR A CA 1
ATOM 1534 C C . THR A 1 216 ? 18.506 -6.336 -17.348 1.00 96.69 216 THR A C 1
ATOM 1536 O O . THR A 1 216 ? 17.633 -5.725 -16.742 1.00 96.69 216 THR A O 1
ATOM 1539 N N . ASN A 1 217 ? 19.247 -5.757 -18.297 1.00 95.06 217 ASN A N 1
ATOM 1540 C CA . ASN A 1 217 ? 18.970 -4.420 -18.846 1.00 95.06 217 ASN A CA 1
ATOM 1541 C C . ASN A 1 217 ? 17.939 -4.440 -19.995 1.00 95.06 217 ASN A C 1
ATOM 1543 O O . ASN A 1 217 ? 17.675 -3.426 -20.641 1.00 95.06 217 ASN A O 1
ATOM 1547 N N . ARG A 1 218 ? 17.396 -5.618 -20.313 1.00 95.56 218 ARG A N 1
ATOM 1548 C CA . ARG A 1 218 ? 16.512 -5.851 -21.455 1.00 95.56 218 ARG A CA 1
ATOM 1549 C C . ARG A 1 218 ? 15.061 -5.728 -21.002 1.00 95.56 218 ARG A C 1
ATOM 1551 O O . ARG A 1 218 ? 14.488 -6.672 -20.472 1.00 95.56 218 ARG A O 1
ATOM 1558 N N . LEU A 1 219 ? 14.488 -4.541 -21.195 1.00 95.25 219 LEU A N 1
ATOM 1559 C CA . LEU A 1 219 ? 13.143 -4.181 -20.722 1.00 95.25 219 LEU A CA 1
ATOM 1560 C C . LEU A 1 219 ? 11.996 -4.682 -21.623 1.00 95.25 219 LEU A C 1
ATOM 1562 O O . LEU A 1 219 ? 10.835 -4.377 -21.359 1.00 95.25 219 LEU A O 1
ATOM 1566 N N . GLY A 1 220 ? 12.304 -5.412 -22.696 1.00 92.38 220 GLY A N 1
ATOM 1567 C CA . GLY A 1 220 ? 11.322 -5.978 -23.616 1.00 92.38 220 GLY A CA 1
ATOM 1568 C C . GLY A 1 220 ? 10.783 -7.342 -23.188 1.00 92.38 220 GLY A C 1
ATOM 1569 O O . GLY A 1 220 ? 11.319 -8.018 -22.307 1.00 92.38 220 GLY A O 1
ATOM 1570 N N . LEU A 1 221 ? 9.707 -7.774 -23.848 1.00 89.44 221 LEU A N 1
ATOM 1571 C CA . LEU A 1 221 ? 9.115 -9.095 -23.627 1.00 89.44 221 LEU A CA 1
ATOM 1572 C C . LEU A 1 221 ? 10.111 -10.214 -23.942 1.00 89.44 221 LEU A C 1
ATOM 1574 O O . LEU A 1 221 ? 10.920 -10.105 -24.861 1.00 89.44 221 LEU A O 1
ATOM 1578 N N . GLY A 1 222 ? 10.054 -11.300 -23.168 1.00 88.00 222 GLY A N 1
ATOM 1579 C CA . GLY A 1 222 ? 10.944 -12.450 -23.361 1.00 88.00 222 GLY A CA 1
ATOM 1580 C C . GLY A 1 222 ? 12.435 -12.113 -23.224 1.00 88.00 222 GLY A C 1
ATOM 1581 O O . GLY A 1 222 ? 13.271 -12.840 -23.751 1.00 88.00 222 GLY A O 1
ATOM 1582 N N . GLY A 1 223 ? 12.773 -10.999 -22.563 1.00 89.31 223 GLY A N 1
ATOM 1583 C CA . GLY A 1 223 ? 14.148 -10.523 -22.450 1.00 89.31 223 GLY A CA 1
ATOM 1584 C C . GLY A 1 223 ? 14.684 -9.916 -23.747 1.00 89.31 223 GLY A C 1
ATOM 1585 O O . GLY A 1 223 ? 15.880 -10.013 -24.005 1.00 89.31 223 GLY A O 1
ATOM 1586 N N . SER A 1 224 ? 13.847 -9.312 -24.595 1.00 91.94 224 SER A N 1
ATOM 1587 C CA . SER A 1 224 ? 14.297 -8.561 -25.775 1.00 91.94 224 SER A CA 1
ATOM 1588 C C . SER A 1 224 ? 14.768 -7.143 -25.417 1.00 91.94 224 SER A C 1
ATOM 1590 O O . SER A 1 224 ? 14.431 -6.603 -24.361 1.00 91.94 224 SER A O 1
ATOM 1592 N N . LEU A 1 225 ? 15.529 -6.497 -26.311 1.00 91.38 225 LEU A N 1
ATOM 1593 C CA . LEU A 1 225 ? 15.639 -5.036 -26.245 1.00 91.38 225 LEU A CA 1
ATOM 1594 C C . LEU A 1 225 ? 14.272 -4.433 -26.585 1.00 91.38 225 LEU A C 1
ATOM 1596 O O . LEU A 1 225 ? 13.491 -5.023 -27.335 1.00 91.38 225 LEU A O 1
ATOM 1600 N N . PHE A 1 226 ? 13.992 -3.283 -25.988 1.00 92.00 226 PHE A N 1
ATOM 1601 C CA . PHE A 1 226 ? 12.821 -2.476 -26.289 1.00 92.00 226 PHE A CA 1
ATOM 1602 C C . PHE A 1 226 ? 13.215 -1.010 -26.159 1.00 92.00 226 PHE A C 1
ATOM 1604 O O . PHE A 1 226 ? 13.668 -0.579 -25.092 1.00 92.00 226 PHE A O 1
ATOM 1611 N N . THR A 1 227 ? 13.051 -0.236 -27.228 1.00 93.88 227 THR A N 1
ATOM 1612 C CA . THR A 1 227 ? 13.324 1.200 -27.191 1.00 93.88 227 THR A CA 1
ATOM 1613 C C . THR A 1 227 ? 12.047 1.957 -26.875 1.00 93.88 227 THR A C 1
ATOM 1615 O O . THR A 1 227 ? 11.227 2.198 -27.755 1.00 93.88 227 THR A O 1
ATOM 1618 N N . PHE A 1 228 ? 11.884 2.377 -25.620 1.00 93.75 228 PHE A N 1
ATOM 1619 C CA . PHE A 1 228 ? 10.870 3.365 -25.265 1.00 93.75 228 PHE A CA 1
ATOM 1620 C C . PHE A 1 228 ? 11.143 4.683 -25.991 1.00 93.75 228 PHE A C 1
ATOM 1622 O O . PHE A 1 228 ? 12.192 5.302 -25.802 1.00 93.75 228 PHE A O 1
ATOM 1629 N N . GLY A 1 229 ? 10.202 5.091 -26.836 1.00 90.75 229 GLY A N 1
ATOM 1630 C CA . GLY A 1 229 ? 10.316 6.326 -27.597 1.00 90.75 229 GLY A CA 1
ATOM 1631 C C . GLY A 1 229 ? 10.159 7.599 -26.763 1.00 90.75 229 GLY A C 1
ATOM 1632 O O . GLY A 1 229 ? 9.805 7.540 -25.580 1.00 90.75 229 GLY A O 1
ATOM 1633 N N . PRO A 1 230 ? 10.362 8.769 -27.398 1.00 91.38 230 PRO A N 1
ATOM 1634 C CA . PRO A 1 230 ? 10.004 10.049 -26.806 1.00 91.38 230 PRO A CA 1
ATOM 1635 C C . PRO A 1 230 ? 8.557 10.046 -26.294 1.00 91.38 230 PRO A C 1
ATOM 1637 O O . PRO A 1 230 ? 7.677 9.431 -26.900 1.00 91.38 230 PRO A O 1
ATOM 1640 N N . ASN A 1 231 ? 8.311 10.763 -25.197 1.00 90.88 231 ASN A N 1
ATOM 1641 C CA . ASN A 1 231 ? 7.037 10.812 -24.466 1.00 90.88 231 ASN A CA 1
ATOM 1642 C C . ASN A 1 231 ? 6.682 9.546 -23.669 1.00 90.88 231 ASN A C 1
ATOM 1644 O O . ASN A 1 231 ? 5.623 9.509 -23.040 1.00 90.88 231 ASN A O 1
ATOM 1648 N N . ALA A 1 232 ? 7.549 8.527 -23.630 1.00 93.75 232 ALA A N 1
ATOM 1649 C CA . ALA A 1 232 ? 7.416 7.495 -22.609 1.00 93.75 232 ALA A CA 1
ATOM 1650 C C . ALA A 1 232 ? 7.533 8.133 -21.214 1.00 93.75 232 ALA A C 1
ATOM 1652 O O . ALA A 1 232 ? 8.302 9.069 -21.007 1.00 93.75 232 ALA A O 1
ATOM 1653 N N . THR A 1 233 ? 6.745 7.662 -20.257 1.00 94.50 233 THR A N 1
ATOM 1654 C CA . THR A 1 233 ? 6.715 8.203 -18.895 1.00 94.50 233 THR A CA 1
ATOM 1655 C C . THR A 1 233 ? 7.358 7.216 -17.941 1.00 94.50 233 THR A C 1
ATOM 1657 O O . THR A 1 233 ? 7.027 6.033 -17.963 1.00 94.50 233 THR A O 1
ATOM 1660 N N . ILE A 1 234 ? 8.269 7.706 -17.110 1.00 96.19 234 ILE A N 1
ATOM 1661 C CA . ILE A 1 234 ? 8.895 6.971 -16.016 1.00 96.19 234 ILE A CA 1
ATOM 1662 C C . ILE A 1 234 ? 8.310 7.500 -14.713 1.00 96.19 234 ILE A C 1
ATOM 1664 O O . ILE A 1 234 ? 8.389 8.695 -14.457 1.00 96.19 234 ILE A O 1
ATOM 1668 N N . THR A 1 235 ? 7.762 6.626 -13.879 1.00 95.62 235 THR A N 1
ATOM 1669 C CA . THR A 1 235 ? 7.279 6.953 -12.534 1.00 95.62 235 THR A CA 1
ATOM 1670 C C . THR A 1 235 ? 7.997 6.116 -11.489 1.00 95.62 235 THR A C 1
ATOM 1672 O O . THR A 1 235 ? 8.415 4.994 -11.777 1.00 95.62 235 THR A O 1
ATOM 1675 N N . ARG A 1 236 ? 8.083 6.595 -10.247 1.00 95.62 236 ARG A N 1
ATOM 1676 C CA . ARG A 1 236 ? 8.450 5.719 -9.123 1.00 95.62 236 ARG A CA 1
ATOM 1677 C C . ARG A 1 236 ? 7.397 4.615 -8.958 1.00 95.62 236 ARG A C 1
ATOM 1679 O O . ARG A 1 236 ? 6.204 4.882 -9.076 1.00 95.62 236 ARG A O 1
ATOM 1686 N N . LEU A 1 237 ? 7.8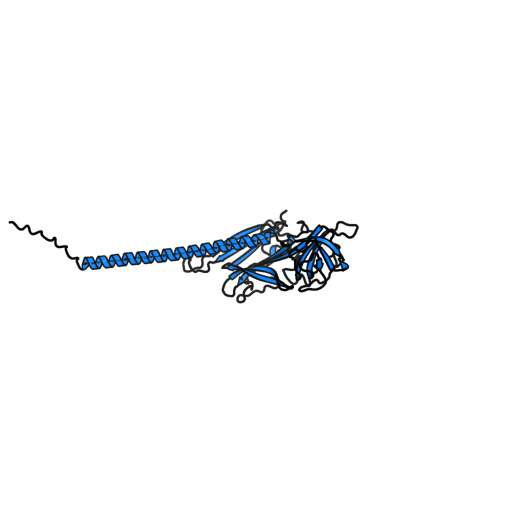19 3.384 -8.687 1.00 95.62 237 LEU A N 1
ATOM 1687 C CA . LEU A 1 237 ? 6.932 2.314 -8.239 1.00 95.62 237 LEU A CA 1
ATOM 1688 C C . LEU A 1 237 ? 6.542 2.588 -6.785 1.00 95.62 237 LEU A C 1
ATOM 1690 O O . LEU A 1 237 ? 7.404 2.783 -5.931 1.00 95.62 237 LEU A O 1
ATOM 1694 N N . ASN A 1 238 ? 5.248 2.575 -6.506 1.00 95.44 238 ASN A N 1
ATOM 1695 C CA . ASN A 1 238 ? 4.709 2.635 -5.162 1.00 95.44 238 ASN A CA 1
ATOM 1696 C C . ASN A 1 238 ? 4.190 1.253 -4.753 1.00 95.44 238 ASN A C 1
ATOM 1698 O O . ASN A 1 238 ? 3.608 0.526 -5.562 1.00 95.44 238 ASN A O 1
ATOM 1702 N N . ALA A 1 239 ? 4.391 0.899 -3.489 1.00 96.38 239 ALA A N 1
ATOM 1703 C CA . ALA A 1 239 ? 3.843 -0.316 -2.916 1.00 96.38 239 ALA A CA 1
ATOM 1704 C C . ALA A 1 239 ? 3.516 -0.089 -1.441 1.00 96.38 239 ALA A C 1
ATOM 1706 O O . ALA A 1 239 ? 4.352 0.422 -0.690 1.00 96.38 239 ALA A O 1
ATOM 1707 N N . SER A 1 240 ? 2.312 -0.487 -1.036 1.00 97.06 240 SER A N 1
ATOM 1708 C CA . SER A 1 240 ? 1.863 -0.416 0.350 1.00 97.06 240 SER A CA 1
ATOM 1709 C C . SER A 1 240 ? 1.178 -1.704 0.796 1.00 97.06 240 SER A C 1
ATOM 1711 O O . SER A 1 240 ? 0.511 -2.383 0.016 1.00 97.06 240 SER A O 1
ATOM 1713 N N . ALA A 1 241 ? 1.353 -2.065 2.062 1.00 98.12 241 ALA A N 1
ATOM 1714 C CA . ALA A 1 241 ? 0.648 -3.165 2.696 1.00 98.12 241 ALA A CA 1
ATOM 1715 C C . ALA A 1 241 ? 0.011 -2.695 3.999 1.00 98.12 241 ALA A C 1
ATOM 1717 O O . ALA A 1 241 ? 0.672 -2.067 4.822 1.00 98.12 241 ALA A O 1
ATOM 1718 N N . TRP A 1 242 ? -1.259 -3.032 4.188 1.00 98.56 242 TRP A N 1
ATOM 1719 C CA . TRP A 1 242 ? -2.051 -2.676 5.359 1.00 98.56 242 TRP A CA 1
ATOM 1720 C C . TRP A 1 242 ? -2.376 -3.930 6.158 1.00 98.56 242 TRP A C 1
ATOM 1722 O O . TRP A 1 242 ? -2.819 -4.930 5.588 1.00 98.56 242 TRP A O 1
ATOM 1732 N N . TYR A 1 243 ? -2.137 -3.893 7.468 1.00 98.69 243 TYR A N 1
ATOM 1733 C CA . TYR A 1 243 ? -2.336 -5.034 8.362 1.00 98.69 243 TYR A CA 1
ATOM 1734 C C . TYR A 1 243 ? -2.456 -4.590 9.822 1.00 98.69 243 TYR A C 1
ATOM 1736 O O . TYR A 1 243 ? -2.013 -3.504 10.190 1.00 98.69 243 TYR A O 1
ATOM 1744 N N . ILE A 1 244 ? -3.018 -5.448 10.677 1.00 98.38 244 ILE A N 1
ATOM 1745 C CA . ILE A 1 244 ? -2.931 -5.243 12.127 1.00 98.38 244 ILE A CA 1
ATOM 1746 C C . ILE A 1 244 ? -1.571 -5.730 12.607 1.00 98.38 244 ILE A C 1
ATOM 1748 O O . ILE A 1 244 ? -1.216 -6.897 12.425 1.00 98.38 244 ILE A O 1
ATOM 1752 N N . GLY A 1 245 ? -0.810 -4.825 13.207 1.00 97.75 245 GLY A N 1
ATOM 1753 C CA . GLY A 1 245 ? 0.501 -5.103 13.772 1.00 97.75 245 GLY A CA 1
ATOM 1754 C C . GLY A 1 245 ? 0.535 -4.895 15.279 1.00 97.75 245 GLY A C 1
ATOM 1755 O O . GLY A 1 245 ? -0.467 -4.547 15.904 1.00 97.75 245 GLY A O 1
ATOM 1756 N N . THR A 1 246 ? 1.707 -5.125 15.858 1.00 96.38 246 THR A N 1
ATOM 1757 C CA . THR A 1 246 ? 2.018 -4.850 17.266 1.00 96.38 246 THR A CA 1
ATOM 1758 C C . THR A 1 246 ? 3.138 -3.823 17.364 1.00 96.38 246 THR A C 1
ATOM 1760 O O . THR A 1 246 ? 4.064 -3.861 16.555 1.00 96.38 246 THR A O 1
ATOM 1763 N N . ASN A 1 247 ? 3.100 -2.964 18.382 1.00 94.06 247 ASN A N 1
ATOM 1764 C CA . ASN A 1 247 ? 4.240 -2.134 18.805 1.00 94.06 247 ASN A CA 1
ATOM 1765 C C . ASN A 1 247 ? 5.039 -2.782 19.959 1.00 94.06 247 ASN A C 1
ATOM 1767 O O . ASN A 1 247 ? 5.886 -2.144 20.583 1.00 94.06 247 ASN A O 1
ATOM 1771 N N . GLY A 1 248 ? 4.754 -4.053 20.260 1.00 90.56 248 GLY A N 1
ATOM 1772 C CA . GLY A 1 248 ? 5.296 -4.809 21.390 1.00 90.56 248 GLY A CA 1
ATOM 1773 C C . GLY A 1 248 ? 4.463 -4.705 22.671 1.00 90.56 248 GLY A C 1
ATOM 1774 O O . GLY A 1 248 ? 4.758 -5.401 23.641 1.00 90.56 248 GLY A O 1
ATOM 1775 N N . ARG A 1 249 ? 3.421 -3.863 22.693 1.00 88.81 249 ARG A N 1
ATOM 1776 C CA . ARG A 1 249 ? 2.504 -3.698 23.836 1.00 88.81 249 ARG A CA 1
ATOM 1777 C C . ARG A 1 249 ? 1.049 -3.872 23.431 1.00 88.81 249 ARG A C 1
ATOM 1779 O O . ARG A 1 249 ? 0.317 -4.623 24.070 1.00 88.81 249 ARG A O 1
ATOM 1786 N N . THR A 1 250 ? 0.637 -3.170 22.384 1.00 91.00 250 THR A N 1
ATOM 1787 C CA . THR A 1 250 ? -0.744 -3.113 21.906 1.00 91.00 250 THR A CA 1
ATOM 1788 C C . THR A 1 250 ? -0.802 -3.392 20.411 1.00 91.00 250 THR A C 1
ATOM 1790 O O . THR A 1 250 ? 0.221 -3.485 19.728 1.00 91.00 250 THR A O 1
ATOM 1793 N N . ARG A 1 251 ? -2.027 -3.591 19.917 1.00 95.38 251 ARG A N 1
ATOM 1794 C CA . ARG A 1 251 ? -2.311 -3.711 18.490 1.00 95.38 251 ARG A CA 1
ATOM 1795 C C . ARG A 1 251 ? -2.630 -2.345 17.897 1.00 95.38 251 ARG A C 1
ATOM 1797 O O . ARG A 1 251 ? -3.277 -1.523 18.551 1.00 95.38 251 ARG A O 1
ATOM 1804 N N . GLY A 1 252 ? -2.251 -2.173 16.643 1.00 96.44 252 GLY A N 1
ATOM 1805 C CA . GLY A 1 252 ? -2.579 -1.001 15.846 1.00 96.44 252 GLY A CA 1
ATOM 1806 C C . GLY A 1 252 ? -2.678 -1.351 14.371 1.00 96.44 252 GLY A C 1
ATOM 1807 O O . GLY A 1 252 ? -2.290 -2.442 13.940 1.00 96.44 252 GLY A O 1
ATOM 1808 N N . LEU A 1 253 ? -3.200 -0.419 13.583 1.00 98.19 253 LEU A N 1
ATOM 1809 C CA . LEU A 1 253 ? -3.160 -0.503 12.132 1.00 98.19 253 LEU A CA 1
ATOM 1810 C C . LEU A 1 253 ? -1.784 -0.048 11.659 1.00 98.19 253 LEU A C 1
ATOM 1812 O O . LEU A 1 253 ? -1.363 1.071 11.949 1.00 98.19 253 LEU A O 1
ATOM 1816 N N . TYR A 1 254 ? -1.113 -0.906 10.904 1.00 98.50 254 TYR A N 1
ATOM 1817 C CA . TYR A 1 254 ? 0.182 -0.630 10.307 1.00 98.50 254 TYR A CA 1
ATOM 1818 C C . TYR A 1 254 ? 0.055 -0.463 8.798 1.00 98.50 254 TYR A C 1
ATOM 1820 O O . TYR A 1 254 ? -0.705 -1.180 8.140 1.00 98.50 254 TYR A O 1
ATOM 1828 N N . GLN A 1 255 ? 0.866 0.447 8.266 1.00 98.31 255 GLN A N 1
ATOM 1829 C CA . GLN A 1 255 ? 1.159 0.561 6.846 1.00 98.31 255 GLN A CA 1
ATOM 1830 C C . GLN A 1 255 ? 2.638 0.237 6.642 1.00 98.31 255 GLN A C 1
ATOM 1832 O O . GLN A 1 255 ? 3.508 0.816 7.290 1.00 98.31 255 GLN A O 1
ATOM 1837 N N . SER A 1 256 ? 2.935 -0.701 5.749 1.00 97.81 256 SER A N 1
ATOM 1838 C CA . SER A 1 256 ? 4.290 -0.951 5.271 1.00 97.81 256 SER A CA 1
ATOM 1839 C C . SER A 1 256 ? 4.440 -0.385 3.870 1.00 97.81 256 SER A C 1
ATOM 1841 O O . SER A 1 256 ? 3.681 -0.771 2.989 1.00 97.81 256 SER A O 1
ATOM 1843 N N . THR A 1 257 ? 5.390 0.524 3.662 1.00 96.81 257 THR A N 1
ATOM 1844 C CA . THR A 1 257 ? 5.588 1.222 2.383 1.00 96.81 257 THR A CA 1
ATOM 1845 C C . THR A 1 257 ? 6.956 0.928 1.791 1.00 96.81 257 THR A C 1
ATOM 1847 O O . THR A 1 257 ? 7.941 0.824 2.526 1.00 96.81 257 THR A O 1
ATOM 1850 N N . LEU A 1 258 ? 7.034 0.842 0.464 1.00 96.50 258 LEU A N 1
ATOM 1851 C CA . LEU A 1 258 ? 8.299 0.781 -0.265 1.00 96.50 258 LEU A CA 1
ATOM 1852 C C . LEU A 1 258 ? 9.077 2.089 -0.101 1.00 96.50 258 LEU A C 1
ATOM 1854 O O . LEU A 1 258 ? 8.580 3.170 -0.409 1.00 96.50 258 LEU A O 1
ATOM 1858 N N . ILE A 1 259 ? 10.316 1.970 0.359 1.00 95.38 259 ILE A N 1
ATOM 1859 C CA . ILE A 1 259 ? 11.255 3.073 0.523 1.00 95.38 259 ILE A CA 1
ATOM 1860 C C . ILE A 1 259 ? 12.597 2.725 -0.117 1.00 95.38 259 ILE A C 1
ATOM 1862 O O . ILE A 1 259 ? 12.945 1.558 -0.305 1.00 95.38 259 ILE A O 1
ATOM 1866 N N . ASN A 1 260 ? 13.379 3.755 -0.412 1.00 94.38 260 ASN A N 1
ATOM 1867 C CA . ASN A 1 260 ? 14.778 3.628 -0.790 1.00 94.38 260 ASN A CA 1
ATOM 1868 C C . ASN A 1 260 ? 15.637 4.240 0.320 1.00 94.38 260 ASN A C 1
ATOM 1870 O O . ASN A 1 260 ? 15.535 5.433 0.607 1.00 94.38 260 ASN A O 1
ATOM 1874 N N . THR A 1 261 ? 16.475 3.429 0.963 1.00 92.62 261 THR A N 1
ATOM 1875 C CA . THR A 1 261 ? 17.418 3.892 1.988 1.00 92.62 261 THR A CA 1
ATOM 1876 C C . THR A 1 261 ? 18.832 3.595 1.525 1.00 92.62 261 THR A C 1
ATOM 1878 O O . THR A 1 261 ? 19.221 2.438 1.394 1.00 92.62 261 THR A O 1
ATOM 1881 N N . GLY A 1 262 ? 19.606 4.647 1.252 1.00 89.56 262 GLY A N 1
ATOM 1882 C CA . GLY A 1 262 ? 21.004 4.504 0.841 1.00 89.56 262 GLY A CA 1
ATOM 1883 C C . GLY A 1 262 ? 21.201 3.733 -0.470 1.00 89.56 262 GLY A C 1
ATOM 1884 O O . GLY A 1 262 ? 22.214 3.060 -0.623 1.00 89.56 262 GLY A O 1
ATOM 1885 N N . GLY A 1 263 ? 20.240 3.792 -1.399 1.00 90.12 263 GLY A N 1
ATOM 1886 C CA . GLY A 1 263 ? 20.301 3.076 -2.677 1.00 90.12 263 GLY A CA 1
ATOM 1887 C C . GLY A 1 263 ? 19.754 1.646 -2.633 1.00 90.12 263 GLY A C 1
ATOM 1888 O O . GLY A 1 263 ? 19.821 0.939 -3.639 1.00 90.12 263 GLY A O 1
ATOM 1889 N N . VAL A 1 264 ? 19.213 1.211 -1.492 1.00 92.25 264 VAL A N 1
ATOM 1890 C CA . VAL A 1 264 ? 18.621 -0.118 -1.317 1.00 92.25 264 VAL A CA 1
ATOM 1891 C C . VAL A 1 264 ? 17.112 0.017 -1.157 1.00 92.25 264 VAL A C 1
ATOM 1893 O O . VAL A 1 264 ? 16.624 0.638 -0.207 1.00 92.25 264 VAL A O 1
ATOM 1896 N N . ALA A 1 265 ? 16.368 -0.597 -2.078 1.00 94.69 265 ALA A N 1
ATOM 1897 C CA . ALA A 1 265 ? 14.918 -0.672 -1.975 1.00 94.69 265 ALA A CA 1
ATOM 1898 C C . ALA A 1 265 ? 14.523 -1.676 -0.884 1.00 94.69 265 ALA A C 1
ATOM 1900 O O . ALA A 1 265 ? 14.974 -2.825 -0.874 1.00 94.69 265 ALA A O 1
ATOM 1901 N N . SER A 1 266 ? 13.679 -1.236 0.040 1.00 94.19 266 SER A N 1
ATOM 1902 C CA . SER A 1 266 ? 13.180 -2.026 1.165 1.00 94.19 266 SER A CA 1
ATOM 1903 C C . SER A 1 266 ? 11.778 -1.560 1.549 1.00 94.19 266 SER A C 1
ATOM 1905 O O . SER A 1 266 ? 11.236 -0.644 0.939 1.00 94.19 266 SER A O 1
ATOM 1907 N N . VAL A 1 267 ? 11.168 -2.190 2.549 1.00 95.44 267 VAL A N 1
ATOM 1908 C CA . VAL A 1 267 ? 9.885 -1.734 3.087 1.00 95.44 267 VAL A CA 1
ATOM 1909 C C . VAL A 1 267 ? 10.042 -1.307 4.534 1.00 95.44 267 VAL A C 1
ATOM 1911 O O . VAL A 1 267 ? 10.775 -1.937 5.296 1.00 95.44 267 VAL A O 1
ATOM 1914 N N . GLN A 1 268 ? 9.333 -0.253 4.917 1.00 95.50 268 GLN A N 1
ATOM 1915 C CA . GLN A 1 268 ? 9.297 0.241 6.287 1.00 95.50 268 GLN A CA 1
ATOM 1916 C C . GLN A 1 268 ? 7.868 0.198 6.801 1.00 95.50 268 GLN A C 1
ATOM 1918 O O . GLN A 1 268 ? 6.962 0.702 6.146 1.00 95.50 268 GLN A O 1
ATOM 1923 N N . ALA A 1 269 ? 7.675 -0.430 7.959 1.00 96.56 269 ALA A N 1
ATOM 1924 C CA . ALA A 1 269 ? 6.397 -0.467 8.653 1.00 96.56 269 ALA A CA 1
ATOM 1925 C C . ALA A 1 269 ? 6.265 0.729 9.602 1.00 96.56 269 ALA A C 1
ATOM 1927 O O . ALA A 1 269 ? 7.194 1.030 10.354 1.00 96.56 269 ALA A O 1
ATOM 1928 N N . GLN A 1 270 ? 5.104 1.374 9.587 1.00 96.62 270 GLN A N 1
ATOM 1929 C CA . GLN A 1 270 ? 4.742 2.466 10.484 1.00 96.62 270 GLN A CA 1
ATOM 1930 C C . GLN A 1 270 ? 3.351 2.212 11.065 1.00 96.62 270 GLN A C 1
ATOM 1932 O O . GLN A 1 270 ? 2.452 1.747 10.362 1.00 96.62 270 GLN A O 1
ATOM 1937 N N . GLU A 1 271 ? 3.182 2.498 12.355 1.00 97.06 271 GLU A N 1
ATOM 1938 C CA . GLU A 1 271 ? 1.871 2.472 13.003 1.00 97.06 271 GLU A CA 1
ATOM 1939 C C . GLU A 1 271 ? 1.105 3.738 12.603 1.00 97.06 271 GLU A C 1
ATOM 1941 O O . GLU A 1 271 ? 1.574 4.851 12.831 1.00 97.06 271 GLU A O 1
ATOM 1946 N N . VAL A 1 272 ? -0.054 3.561 11.973 1.00 97.12 272 VAL A N 1
ATOM 1947 C CA . VAL A 1 272 ? -0.892 4.653 11.456 1.00 97.12 272 VAL A CA 1
ATOM 1948 C C . VAL A 1 272 ? -1.983 5.027 12.450 1.00 97.12 272 VAL A C 1
ATOM 1950 O O . VAL A 1 272 ? -2.309 6.201 12.607 1.00 97.12 272 VAL A O 1
ATOM 1953 N N . ALA A 1 273 ? -2.563 4.026 13.109 1.00 94.94 273 ALA A N 1
ATOM 1954 C CA . ALA A 1 273 ? -3.622 4.224 14.084 1.00 94.94 273 ALA A CA 1
ATOM 1955 C C . ALA A 1 273 ? -3.486 3.219 15.228 1.00 94.94 273 ALA A C 1
ATOM 1957 O O . ALA A 1 273 ? -3.576 2.006 15.022 1.00 94.94 273 ALA A O 1
ATOM 1958 N N . GLU A 1 274 ? -3.318 3.735 16.441 1.00 92.31 274 GLU A N 1
ATOM 1959 C CA . GLU A 1 274 ? -3.304 2.926 17.657 1.00 92.31 274 GLU A CA 1
ATOM 1960 C C . GLU A 1 274 ? -4.713 2.396 17.975 1.00 92.31 274 GLU A C 1
ATOM 1962 O O . GLU A 1 274 ? -5.736 3.008 17.644 1.00 92.31 274 GLU A O 1
ATOM 1967 N N . GLY A 1 275 ? -4.777 1.244 18.645 1.00 90.88 275 GLY A N 1
ATOM 1968 C CA . GLY A 1 275 ? -6.019 0.726 19.215 1.00 90.88 275 GLY A CA 1
ATOM 1969 C C . GLY A 1 275 ? -6.904 -0.002 18.206 1.00 90.88 275 GLY A C 1
ATOM 1970 O O . GLY A 1 275 ? -7.973 -0.493 18.575 1.00 90.88 275 GLY A O 1
ATOM 1971 N N . VAL A 1 276 ? -6.466 -0.140 16.952 1.00 95.88 276 VAL A N 1
ATOM 1972 C CA . VAL A 1 276 ? -7.131 -0.990 15.957 1.00 95.88 276 VAL A CA 1
ATOM 1973 C C . VAL A 1 276 ? -6.802 -2.455 16.255 1.00 95.88 276 VAL A C 1
ATOM 1975 O O . VAL A 1 276 ? -5.672 -2.908 16.098 1.00 95.88 276 VAL A O 1
ATOM 1978 N N . GLN A 1 277 ? -7.801 -3.202 16.721 1.00 95.56 277 GLN A N 1
ATOM 1979 C CA . GLN A 1 277 ? -7.648 -4.565 17.240 1.00 95.56 277 GLN A CA 1
ATOM 1980 C C . GLN A 1 277 ? -7.804 -5.646 16.173 1.00 95.56 277 GLN A C 1
ATOM 1982 O O . GLN A 1 277 ? -7.222 -6.730 16.302 1.00 95.56 277 GLN A O 1
ATOM 1987 N N . ASN A 1 278 ? -8.619 -5.364 15.155 1.00 97.44 278 ASN A N 1
ATOM 1988 C CA . ASN A 1 278 ? -8.898 -6.276 14.059 1.00 97.44 278 ASN A CA 1
ATOM 1989 C C . ASN A 1 278 ? -9.153 -5.515 12.755 1.00 97.44 278 ASN A C 1
ATOM 1991 O O . ASN A 1 278 ? -9.704 -4.412 12.766 1.00 97.44 278 ASN A O 1
ATOM 1995 N N . MET A 1 279 ? -8.811 -6.163 11.646 1.00 98.25 279 MET A N 1
ATOM 1996 C CA . MET A 1 279 ? -9.196 -5.773 10.299 1.00 98.25 279 MET A CA 1
ATOM 1997 C C . MET A 1 279 ? -9.743 -7.008 9.590 1.00 98.25 279 MET A C 1
ATOM 1999 O O . MET A 1 279 ? -9.105 -8.059 9.606 1.00 98.25 279 MET A O 1
ATOM 2003 N N . ALA A 1 280 ? -10.916 -6.863 8.982 1.00 97.94 280 ALA A N 1
ATOM 2004 C CA . ALA A 1 280 ? -11.498 -7.841 8.075 1.00 97.94 280 ALA A CA 1
ATOM 2005 C C . ALA A 1 280 ? -11.637 -7.210 6.689 1.00 97.94 280 ALA A C 1
ATOM 2007 O O . ALA A 1 280 ? -12.068 -6.055 6.575 1.00 97.94 280 ALA A O 1
ATOM 2008 N N . VAL A 1 281 ? -11.281 -7.954 5.645 1.00 98.25 281 VAL A N 1
ATOM 2009 C CA . VAL A 1 281 ? -11.279 -7.456 4.269 1.00 98.25 281 VAL A CA 1
ATOM 2010 C C . VAL A 1 281 ? -12.057 -8.408 3.373 1.00 98.25 281 VAL A C 1
ATOM 2012 O O . VAL A 1 281 ? -11.816 -9.609 3.344 1.00 98.25 281 VAL A O 1
ATOM 2015 N N . THR A 1 282 ? -12.996 -7.855 2.610 1.00 98.12 282 THR A N 1
ATOM 2016 C CA . THR A 1 282 ? -13.756 -8.609 1.607 1.00 98.12 282 THR A CA 1
ATOM 2017 C C . THR A 1 282 ? -13.724 -7.899 0.261 1.00 98.12 282 THR A C 1
ATOM 2019 O O . THR A 1 282 ? -13.570 -6.679 0.185 1.00 98.12 282 THR A O 1
ATOM 2022 N N . TYR A 1 283 ? -13.859 -8.660 -0.817 1.00 97.19 283 TYR A N 1
ATOM 2023 C CA . TYR A 1 283 ? -13.576 -8.233 -2.181 1.00 97.19 283 TYR A CA 1
ATOM 2024 C C . TYR A 1 283 ? -14.792 -8.461 -3.069 1.00 97.19 283 TYR A C 1
ATOM 2026 O O . TYR A 1 283 ? -15.410 -9.523 -3.021 1.00 97.19 283 TYR A O 1
ATOM 2034 N N . LEU A 1 284 ? -15.111 -7.469 -3.896 1.00 96.44 284 LEU A N 1
ATOM 2035 C CA . LEU A 1 284 ? -16.032 -7.617 -5.014 1.00 96.44 284 LEU A CA 1
ATOM 2036 C C . LEU A 1 284 ? -15.208 -7.877 -6.273 1.00 96.44 284 LEU A C 1
ATOM 2038 O O . LEU A 1 284 ? -14.360 -7.060 -6.641 1.00 96.44 284 LEU A O 1
ATOM 2042 N N . VAL A 1 285 ? -15.447 -9.019 -6.906 1.00 94.06 285 VAL A N 1
ATOM 2043 C CA . VAL A 1 285 ? -14.785 -9.428 -8.146 1.00 94.06 285 VAL A CA 1
ATOM 2044 C C . VAL A 1 285 ? -15.740 -9.173 -9.303 1.00 94.06 285 VAL A C 1
ATOM 2046 O O . VAL A 1 285 ? -16.941 -9.400 -9.183 1.00 94.06 285 VAL A O 1
ATOM 2049 N N . ASP A 1 286 ? -15.214 -8.712 -10.432 1.00 91.56 286 ASP A N 1
ATOM 2050 C CA . ASP A 1 286 ? -16.008 -8.500 -11.634 1.00 91.56 286 ASP A CA 1
ATOM 2051 C C . ASP A 1 286 ? -16.783 -9.770 -12.038 1.00 91.56 286 ASP A C 1
ATOM 2053 O O . ASP A 1 286 ? -16.280 -10.901 -11.968 1.00 91.56 286 ASP A O 1
ATOM 2057 N N . GLY A 1 287 ? -18.044 -9.581 -12.415 1.00 90.62 287 GLY A N 1
ATOM 2058 C CA . GLY A 1 287 ? -18.982 -10.665 -12.700 1.00 90.62 287 GLY A CA 1
ATOM 2059 C C . GLY A 1 287 ? -19.516 -11.431 -11.478 1.00 90.62 287 GLY A C 1
ATOM 2060 O O . GLY A 1 287 ? -20.232 -12.413 -11.675 1.00 90.62 287 GLY A O 1
ATOM 2061 N N . THR A 1 288 ? -19.217 -11.029 -10.233 1.00 93.19 288 THR A N 1
ATOM 2062 C CA . THR A 1 288 ? -19.856 -11.589 -9.023 1.00 93.19 288 THR A CA 1
ATOM 2063 C C . THR A 1 288 ? -20.840 -10.603 -8.385 1.00 93.19 288 THR A C 1
ATOM 2065 O O . THR A 1 288 ? -20.735 -9.390 -8.545 1.00 93.19 288 THR A O 1
ATOM 2068 N N . ALA A 1 289 ? -21.833 -11.126 -7.654 1.00 90.81 289 ALA A N 1
ATOM 2069 C CA . ALA A 1 289 ? -22.884 -10.319 -7.018 1.00 90.81 289 ALA A CA 1
ATOM 2070 C C . ALA A 1 289 ? -22.639 -10.041 -5.524 1.00 90.81 289 ALA A C 1
ATOM 2072 O O . ALA A 1 289 ? -23.427 -9.356 -4.875 1.00 90.81 289 ALA A O 1
ATOM 2073 N N . SER A 1 290 ? -21.601 -10.626 -4.928 1.00 94.69 290 SER A N 1
ATOM 2074 C CA . SER A 1 290 ? -21.376 -10.579 -3.483 1.00 94.69 290 SER A CA 1
ATOM 2075 C C . SER A 1 290 ? -19.904 -10.407 -3.160 1.00 94.69 290 SER A C 1
ATOM 2077 O O . SER A 1 290 ? -19.035 -10.914 -3.867 1.00 94.69 290 SER A O 1
ATOM 2079 N N . TYR A 1 291 ? -19.657 -9.696 -2.063 1.00 96.81 291 TYR A N 1
ATOM 2080 C CA . TYR A 1 291 ? -18.336 -9.601 -1.464 1.00 96.81 291 TYR A CA 1
ATOM 2081 C C . TYR A 1 291 ? -17.972 -10.944 -0.837 1.00 96.81 291 TYR A C 1
ATOM 2083 O O . TYR A 1 291 ? -18.797 -11.533 -0.138 1.00 96.81 291 TYR A O 1
ATOM 2091 N N . GLY A 1 292 ? -16.741 -11.393 -1.047 1.00 96.50 292 GLY A N 1
ATOM 2092 C CA . GLY A 1 292 ? -16.203 -12.583 -0.395 1.00 96.50 292 GLY A CA 1
ATOM 2093 C C . GLY A 1 292 ? -14.812 -12.341 0.182 1.00 96.50 292 GLY A C 1
ATOM 2094 O O . GLY A 1 292 ? -14.227 -11.276 -0.001 1.00 96.50 292 GLY A O 1
ATOM 2095 N N . ASP A 1 293 ? -14.297 -13.314 0.922 1.00 95.69 293 ASP A N 1
ATOM 2096 C CA . ASP A 1 293 ? -12.947 -13.275 1.490 1.00 95.69 293 ASP A CA 1
ATOM 2097 C C . ASP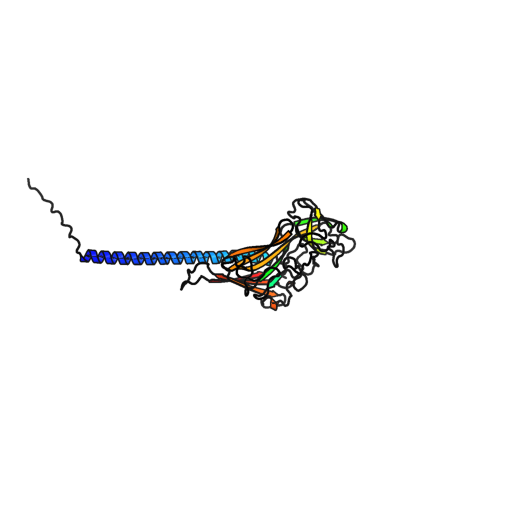 A 1 293 ? -11.852 -13.385 0.408 1.00 95.69 293 ASP A C 1
ATOM 2099 O O . ASP A 1 293 ? -12.125 -13.446 -0.795 1.00 95.69 293 ASP A O 1
ATOM 2103 N N . ALA A 1 294 ? -10.584 -13.415 0.822 1.00 93.44 294 ALA A N 1
ATOM 2104 C CA . ALA A 1 294 ? -9.466 -13.543 -0.109 1.00 93.44 294 ALA A CA 1
ATOM 2105 C C . ALA A 1 294 ? -9.537 -14.828 -0.961 1.00 93.44 294 ALA A C 1
ATOM 2107 O O . ALA A 1 294 ? -9.230 -14.784 -2.155 1.00 93.44 294 ALA A O 1
ATOM 2108 N N . ALA A 1 295 ? -9.981 -15.951 -0.386 1.00 91.94 295 ALA A N 1
ATOM 2109 C CA . ALA A 1 295 ? -10.083 -17.233 -1.082 1.00 91.94 295 ALA A CA 1
ATOM 2110 C C . ALA A 1 295 ? -11.157 -17.211 -2.181 1.00 91.94 295 ALA A C 1
ATOM 2112 O O . ALA A 1 295 ? -10.942 -17.751 -3.268 1.00 91.94 295 ALA A O 1
ATOM 2113 N N . SER A 1 296 ? -12.271 -16.512 -1.945 1.00 92.06 296 SER A N 1
ATOM 2114 C CA . SER A 1 296 ? -13.365 -16.350 -2.910 1.00 92.06 296 SER A CA 1
ATOM 2115 C C . SER A 1 296 ? -12.942 -15.681 -4.222 1.00 92.06 296 SER A C 1
ATOM 2117 O O . SER A 1 296 ? -13.598 -15.854 -5.249 1.00 92.06 296 SER A O 1
ATOM 2119 N N . THR A 1 297 ? -11.820 -14.950 -4.219 1.00 91.50 297 THR A N 1
ATOM 2120 C CA . THR A 1 297 ? -11.281 -14.333 -5.436 1.00 91.50 297 THR A CA 1
ATOM 2121 C C . THR A 1 297 ? -10.730 -15.358 -6.423 1.00 91.50 297 THR A C 1
ATOM 2123 O O . THR A 1 297 ? -10.575 -15.034 -7.600 1.00 91.50 297 THR A O 1
ATOM 2126 N N . ALA A 1 298 ? -10.416 -16.580 -5.972 1.00 89.44 298 ALA A N 1
ATOM 2127 C CA . ALA A 1 298 ? -9.808 -17.639 -6.778 1.00 89.44 298 ALA A CA 1
ATOM 2128 C C . ALA A 1 298 ? -8.576 -17.160 -7.582 1.00 89.44 298 ALA A C 1
ATOM 2130 O O . ALA A 1 298 ? -8.349 -17.582 -8.715 1.00 89.44 298 ALA A O 1
ATOM 2131 N N . GLY A 1 299 ? -7.803 -16.219 -7.023 1.00 88.94 299 GLY A N 1
ATOM 2132 C CA . GLY A 1 299 ? -6.626 -15.635 -7.674 1.00 88.94 299 GLY A CA 1
ATOM 2133 C C . GLY A 1 299 ? -6.924 -14.588 -8.756 1.00 88.94 299 GLY A C 1
ATOM 2134 O O . GLY A 1 299 ? -5.982 -14.051 -9.342 1.00 88.94 299 GLY A O 1
ATOM 2135 N N . ARG A 1 300 ? -8.197 -14.235 -8.997 1.00 91.06 300 ARG A N 1
ATOM 2136 C CA . ARG A 1 300 ? -8.656 -13.202 -9.954 1.00 91.06 300 ARG A CA 1
ATOM 2137 C C . ARG A 1 300 ? -8.434 -11.783 -9.420 1.00 91.06 300 ARG A C 1
ATOM 2139 O O . ARG A 1 300 ? -9.285 -10.903 -9.532 1.00 91.06 300 ARG A O 1
ATOM 2146 N N . TRP A 1 301 ? -7.267 -11.549 -8.832 1.00 92.25 301 TRP A N 1
ATOM 2147 C CA . TRP A 1 301 ? -6.905 -10.303 -8.173 1.00 92.25 301 TRP A CA 1
ATOM 2148 C C . TRP A 1 301 ? -6.959 -9.093 -9.094 1.00 92.25 301 TRP A C 1
ATOM 2150 O O . TRP A 1 301 ? -7.329 -8.021 -8.633 1.00 92.25 301 TRP A O 1
ATOM 2160 N N . SER A 1 302 ? -6.642 -9.249 -10.381 1.00 88.56 302 SER A N 1
ATOM 2161 C CA . SER A 1 302 ? -6.748 -8.195 -11.404 1.00 88.56 302 SER A CA 1
ATOM 2162 C C . SER A 1 302 ? -8.192 -7.749 -11.674 1.00 88.56 302 SER A C 1
ATOM 2164 O O . SER A 1 302 ? -8.404 -6.654 -12.185 1.00 88.56 302 SER A O 1
ATOM 2166 N N . GLN A 1 303 ? -9.179 -8.564 -11.291 1.00 90.19 303 GLN A N 1
ATOM 2167 C CA . GLN A 1 303 ? -10.606 -8.349 -11.543 1.00 90.19 303 GLN A CA 1
ATOM 2168 C C . GLN A 1 303 ? -11.363 -7.878 -10.296 1.00 90.19 303 GLN A C 1
ATOM 2170 O O . GLN A 1 303 ? -12.579 -7.723 -10.332 1.00 90.19 303 GLN A O 1
ATOM 2175 N N . VAL A 1 304 ? -10.673 -7.640 -9.177 1.00 92.38 304 VAL A N 1
ATOM 2176 C CA . VAL A 1 304 ? -11.277 -7.000 -8.000 1.00 92.38 304 VAL A CA 1
ATOM 2177 C C . VAL A 1 304 ? -11.589 -5.539 -8.328 1.00 92.38 304 VAL A C 1
ATOM 2179 O O . VAL A 1 304 ? -10.668 -4.784 -8.649 1.00 92.38 304 VAL A O 1
ATOM 2182 N N . THR A 1 305 ? -12.859 -5.142 -8.213 1.00 93.06 305 THR A N 1
ATOM 2183 C CA . THR A 1 305 ? -13.361 -3.790 -8.534 1.00 93.06 305 THR A CA 1
ATOM 2184 C C . THR A 1 305 ? -13.651 -2.947 -7.291 1.00 93.06 305 THR A C 1
ATOM 2186 O O . THR A 1 305 ? -13.557 -1.718 -7.336 1.00 93.06 305 THR A O 1
ATOM 2189 N N . ALA A 1 306 ? -13.940 -3.586 -6.155 1.00 95.50 306 ALA A N 1
ATOM 2190 C CA . ALA A 1 306 ? -14.116 -2.912 -4.874 1.00 95.50 306 ALA A CA 1
ATOM 2191 C C . ALA A 1 306 ? -13.625 -3.761 -3.696 1.00 95.50 306 ALA A C 1
ATOM 2193 O O . ALA A 1 306 ? -13.687 -4.990 -3.716 1.00 95.50 306 ALA A O 1
ATOM 2194 N N . VAL A 1 307 ? -13.197 -3.083 -2.636 1.00 97.44 307 VAL A N 1
ATOM 2195 C CA . VAL A 1 307 ? -12.796 -3.672 -1.356 1.00 97.44 307 VAL A CA 1
ATOM 2196 C C . VAL A 1 307 ? -13.706 -3.125 -0.268 1.00 97.44 307 VAL A C 1
ATOM 2198 O O . VAL A 1 307 ? -13.947 -1.922 -0.202 1.00 97.44 307 VAL A O 1
ATOM 2201 N N . ARG A 1 308 ? -14.209 -3.993 0.603 1.00 98.12 308 ARG A N 1
ATOM 2202 C CA . ARG A 1 308 ? -14.867 -3.603 1.847 1.00 98.12 308 ARG A CA 1
ATOM 2203 C C . ARG A 1 308 ? -13.935 -3.914 3.007 1.00 98.12 308 ARG A C 1
ATOM 2205 O O . ARG A 1 308 ? -13.585 -5.074 3.215 1.00 98.12 308 ARG A O 1
ATOM 2212 N N . ILE A 1 309 ? -13.577 -2.884 3.763 1.00 98.12 309 ILE A N 1
ATOM 2213 C CA . ILE A 1 309 ? -12.757 -2.999 4.969 1.00 98.12 309 ILE A CA 1
ATOM 2214 C C . ILE A 1 309 ? -13.639 -2.775 6.180 1.00 98.12 309 ILE A C 1
ATOM 2216 O O . ILE A 1 309 ? -14.382 -1.797 6.231 1.00 98.12 309 ILE A O 1
ATOM 2220 N N . THR A 1 310 ? -13.507 -3.646 7.171 1.00 98.31 310 THR A N 1
ATOM 2221 C CA . THR A 1 310 ? -14.117 -3.490 8.487 1.00 98.31 310 THR A CA 1
ATOM 2222 C C . THR A 1 310 ? -13.020 -3.453 9.540 1.00 98.31 310 THR A C 1
ATOM 2224 O O . THR A 1 310 ? -12.249 -4.402 9.660 1.00 98.31 310 THR A O 1
ATOM 2227 N N . LEU A 1 311 ? -12.955 -2.365 10.307 1.00 98.00 311 LEU A N 1
ATOM 2228 C CA . LEU A 1 311 ? -12.029 -2.206 11.425 1.00 98.00 311 LEU A CA 1
ATOM 2229 C C . LEU A 1 311 ? -12.777 -2.340 12.746 1.00 98.00 311 LEU A C 1
ATOM 2231 O O . LEU A 1 311 ? -13.836 -1.734 12.921 1.00 98.00 311 LEU A O 1
ATOM 2235 N N . THR A 1 312 ? -12.188 -3.065 13.694 1.00 97.12 312 THR A N 1
ATOM 2236 C CA . THR A 1 312 ? -12.615 -3.063 15.097 1.00 97.12 312 THR A CA 1
ATOM 2237 C C . THR A 1 312 ? -11.583 -2.300 15.911 1.00 97.12 312 THR A C 1
ATOM 2239 O O . THR A 1 312 ? -10.441 -2.734 16.037 1.00 97.12 312 THR A O 1
ATOM 2242 N N . LEU A 1 313 ? -11.986 -1.161 16.462 1.00 94.25 313 LEU A N 1
ATOM 2243 C CA . LEU A 1 313 ? -11.165 -0.294 17.294 1.00 94.25 313 LEU A CA 1
ATOM 2244 C C . LEU A 1 313 ? -11.564 -0.451 18.760 1.00 94.25 313 LEU A C 1
ATOM 2246 O O . LEU A 1 313 ? -12.734 -0.700 19.069 1.00 94.25 313 LEU A O 1
ATOM 2250 N N . ALA A 1 314 ? -10.599 -0.289 19.655 1.00 89.62 314 ALA A N 1
ATOM 2251 C CA . ALA A 1 314 ? -10.809 -0.219 21.091 1.00 89.62 314 ALA A CA 1
ATOM 2252 C C . ALA A 1 314 ? -10.037 0.971 21.672 1.00 89.62 314 ALA A C 1
ATOM 2254 O O . ALA A 1 314 ? -8.888 1.202 21.298 1.00 89.62 314 ALA A O 1
ATOM 2255 N N . GLY A 1 315 ? -10.673 1.713 22.579 1.00 80.75 315 GLY A N 1
ATOM 2256 C CA . GLY A 1 315 ? -10.011 2.741 23.373 1.00 80.75 315 GLY A CA 1
ATOM 2257 C C . GLY A 1 315 ? -8.904 2.132 24.233 1.00 80.75 315 GLY A C 1
ATOM 2258 O O . GLY A 1 315 ? -9.003 0.988 24.676 1.00 80.75 315 GLY A O 1
ATOM 2259 N N . THR A 1 316 ? -7.841 2.895 24.461 1.00 69.62 316 THR A N 1
ATOM 2260 C CA . THR A 1 316 ? -6.718 2.492 25.321 1.00 69.62 316 THR A CA 1
ATOM 2261 C C . THR A 1 316 ? -7.094 2.514 26.802 1.00 69.62 316 THR A C 1
ATOM 2263 O O . THR A 1 316 ? -6.553 1.738 27.590 1.00 69.62 316 THR A O 1
ATOM 2266 N N . ASP A 1 317 ? -8.062 3.359 27.162 1.00 69.62 317 ASP A N 1
ATOM 2267 C CA . ASP A 1 317 ? -8.545 3.541 28.527 1.00 69.62 317 ASP A CA 1
ATOM 2268 C C . ASP A 1 317 ? -9.777 2.674 28.834 1.00 69.62 317 ASP A C 1
ATOM 2270 O O . ASP A 1 317 ? -10.649 2.436 27.990 1.00 69.62 317 ASP A O 1
ATOM 2274 N N . ARG A 1 318 ? -9.863 2.204 30.084 1.00 65.88 318 ARG A N 1
ATOM 2275 C CA . ARG A 1 318 ? -10.948 1.353 30.605 1.00 65.88 318 ARG A CA 1
ATOM 2276 C C . ARG A 1 318 ? -12.123 2.173 31.146 1.00 65.88 318 ARG A C 1
ATOM 2278 O O . ARG A 1 318 ? -12.609 1.938 32.246 1.00 65.88 318 ARG A O 1
ATOM 2285 N N . ASP A 1 319 ? -12.587 3.129 30.352 1.00 63.78 319 ASP A N 1
ATOM 2286 C CA . ASP A 1 319 ? -13.600 4.106 30.775 1.00 63.78 319 ASP A CA 1
ATOM 2287 C C . ASP A 1 319 ? -15.053 3.690 30.459 1.00 63.78 319 ASP A C 1
ATOM 2289 O O . ASP A 1 319 ? -15.978 4.496 30.572 1.00 63.78 319 ASP A O 1
ATOM 2293 N N . GLY A 1 320 ? -15.282 2.442 30.039 1.00 59.34 320 GLY A N 1
ATOM 2294 C CA . GLY A 1 320 ? -16.612 1.889 29.771 1.00 59.34 320 GLY A CA 1
ATOM 2295 C C . GLY A 1 320 ? -17.347 1.373 31.015 1.00 59.34 320 GLY A C 1
ATOM 2296 O O . GLY A 1 320 ? -16.816 1.338 32.128 1.00 59.34 320 GLY A O 1
ATOM 2297 N N . VAL A 1 321 ? -18.592 0.925 30.810 1.00 56.81 321 VAL A N 1
ATOM 2298 C CA . VAL A 1 321 ? -19.365 0.191 31.829 1.00 56.81 321 VAL A CA 1
ATOM 2299 C C . VAL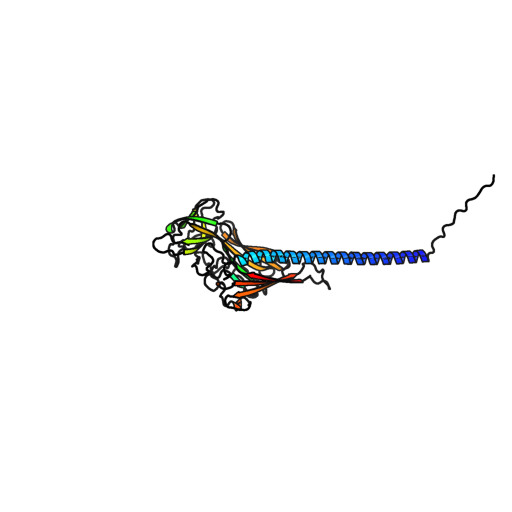 A 1 321 ? -18.559 -1.050 32.241 1.00 56.81 321 VAL A C 1
ATOM 2301 O O . VAL A 1 321 ? -17.937 -1.691 31.395 1.00 56.81 321 VAL A O 1
ATOM 2304 N N . ASP A 1 322 ? -18.494 -1.336 33.541 1.00 60.38 322 ASP A N 1
ATOM 2305 C CA . ASP A 1 322 ? -17.730 -2.455 34.116 1.00 60.38 322 ASP A CA 1
ATOM 2306 C C . ASP A 1 322 ? -16.212 -2.451 33.831 1.00 60.38 322 ASP A C 1
ATOM 2308 O O . ASP A 1 322 ? -15.577 -3.505 33.835 1.00 60.38 322 ASP A O 1
ATOM 2312 N N . ASN A 1 323 ? -15.597 -1.274 33.625 1.00 61.25 323 ASN A N 1
ATOM 2313 C CA . ASN A 1 323 ? -14.148 -1.134 33.383 1.00 61.25 323 ASN A CA 1
ATOM 2314 C C . ASN A 1 323 ? -13.696 -1.767 32.045 1.00 61.25 323 ASN A C 1
ATOM 2316 O O . ASN A 1 323 ? -12.548 -2.200 31.893 1.00 61.25 323 ASN A O 1
ATOM 2320 N N . ALA A 1 324 ? -14.608 -1.854 31.071 1.00 64.50 324 ALA A N 1
ATOM 2321 C CA . ALA A 1 324 ? -14.311 -2.299 29.715 1.00 64.50 324 ALA A CA 1
ATOM 2322 C C . ALA A 1 324 ? -13.757 -1.150 28.857 1.00 64.50 324 ALA A C 1
ATOM 2324 O O . ALA A 1 324 ? -14.145 0.007 29.008 1.00 64.50 324 ALA A O 1
ATOM 2325 N N . ALA A 1 325 ? -12.865 -1.469 27.919 1.00 70.62 325 ALA A N 1
ATOM 2326 C CA . ALA A 1 325 ? -12.461 -0.518 26.889 1.00 70.62 325 ALA A CA 1
ATOM 2327 C C . ALA A 1 325 ? -13.630 -0.260 25.923 1.00 70.62 325 ALA A C 1
ATOM 2329 O O . ALA A 1 325 ? -14.322 -1.193 25.507 1.00 70.62 325 ALA A O 1
ATOM 2330 N N . LEU A 1 326 ? -13.841 0.999 25.537 1.00 80.75 326 LEU A N 1
ATOM 2331 C CA . LEU A 1 326 ? -14.836 1.363 24.525 1.00 80.75 326 LEU A CA 1
ATOM 2332 C C . LEU A 1 326 ? -14.456 0.739 23.179 1.00 80.75 326 LEU A C 1
ATOM 2334 O O . LEU A 1 326 ? -13.378 1.026 22.672 1.00 80.75 326 LEU A O 1
ATOM 2338 N N . SER A 1 327 ? -15.333 -0.070 22.573 1.00 86.44 327 SER A N 1
ATOM 2339 C CA . SER A 1 327 ? -15.084 -0.673 21.257 1.00 86.44 327 SER A CA 1
ATOM 2340 C C . SER A 1 327 ? -16.057 -0.178 20.188 1.00 86.44 327 SER A C 1
ATOM 2342 O O . SER A 1 327 ? -17.248 0.019 20.438 1.00 86.44 327 SER A O 1
ATOM 2344 N N . ARG A 1 328 ? -15.543 0.032 18.974 1.00 90.31 328 ARG A N 1
ATOM 2345 C CA . ARG A 1 328 ? -16.310 0.436 17.792 1.00 90.31 328 ARG A CA 1
ATOM 2346 C C . ARG A 1 328 ? -15.912 -0.423 16.605 1.00 90.31 328 ARG A C 1
ATOM 2348 O O . ARG A 1 328 ? -14.730 -0.621 16.355 1.00 90.31 328 ARG A O 1
ATOM 2355 N N . THR A 1 329 ? -16.905 -0.882 15.852 1.00 95.75 329 THR A N 1
ATOM 2356 C CA . THR A 1 329 ? -16.682 -1.522 14.554 1.00 95.75 329 THR A CA 1
ATOM 2357 C C . THR A 1 329 ? -17.214 -0.610 13.462 1.00 95.75 329 THR A C 1
ATOM 2359 O O . THR A 1 329 ? -18.359 -0.166 13.533 1.00 95.75 329 THR A O 1
ATOM 2362 N N . VAL A 1 330 ? -16.374 -0.303 12.479 1.00 96.06 330 VAL A N 1
ATOM 2363 C CA . VAL A 1 330 ? -16.688 0.608 11.373 1.00 96.06 330 VAL A CA 1
ATOM 2364 C C . VAL A 1 330 ? -16.322 -0.079 10.066 1.00 96.06 330 VAL A C 1
ATOM 2366 O O . VAL A 1 330 ? -15.307 -0.769 10.001 1.00 96.06 330 VAL A O 1
ATOM 2369 N N . SER A 1 331 ? -17.142 0.095 9.029 1.00 97.44 331 SER A N 1
ATOM 2370 C CA . SER A 1 331 ? -16.913 -0.501 7.713 1.00 97.44 331 SER A CA 1
ATOM 2371 C C . SER A 1 331 ? -17.005 0.546 6.610 1.00 97.44 331 SER A C 1
ATOM 2373 O O . SER A 1 331 ? -17.862 1.428 6.667 1.00 97.44 331 SER A O 1
ATOM 2375 N N . GLN A 1 332 ? -16.139 0.439 5.603 1.00 97.19 332 GLN A N 1
ATOM 2376 C CA . GLN A 1 332 ? -16.185 1.256 4.394 1.00 97.19 332 GLN A CA 1
ATOM 2377 C C . GLN A 1 332 ? -15.971 0.407 3.145 1.00 97.19 332 GLN A C 1
ATOM 2379 O O . GLN A 1 332 ? -15.194 -0.547 3.142 1.00 97.19 332 GLN A O 1
ATOM 2384 N N . VAL A 1 333 ? -16.658 0.792 2.071 1.00 97.31 333 VAL A N 1
ATOM 2385 C CA . VAL A 1 333 ? -16.480 0.234 0.730 1.00 97.31 333 VAL A CA 1
ATOM 2386 C C . VAL A 1 333 ? -15.689 1.225 -0.110 1.00 97.31 333 VAL A C 1
ATOM 2388 O O . VAL A 1 333 ? -16.029 2.405 -0.177 1.00 97.31 333 VAL A O 1
ATOM 2391 N N . ILE A 1 334 ? -14.640 0.735 -0.759 1.00 97.00 334 ILE A N 1
ATOM 2392 C CA . ILE A 1 334 ? -13.712 1.524 -1.559 1.00 97.00 334 ILE A CA 1
ATOM 2393 C C . ILE A 1 334 ? -13.611 0.876 -2.938 1.00 97.00 334 ILE A C 1
ATOM 2395 O O . ILE A 1 334 ? -13.220 -0.283 -3.067 1.00 97.00 334 ILE A O 1
ATOM 2399 N N . THR A 1 335 ? -13.975 1.620 -3.975 1.00 94.56 335 THR A N 1
ATOM 2400 C CA . THR A 1 335 ? -13.845 1.199 -5.375 1.00 94.56 335 THR A CA 1
ATOM 2401 C C . THR A 1 335 ? -12.438 1.486 -5.891 1.00 94.56 335 THR A C 1
ATOM 2403 O O . THR A 1 335 ? -11.874 2.540 -5.588 1.00 94.56 335 THR A O 1
ATOM 2406 N N . LEU A 1 336 ? -11.885 0.592 -6.708 1.00 90.81 336 LEU A N 1
ATOM 2407 C CA . LEU A 1 336 ? -10.601 0.810 -7.371 1.00 90.81 336 LEU A CA 1
ATOM 2408 C C . LEU A 1 336 ? -10.805 1.700 -8.602 1.00 90.81 336 LEU A C 1
ATOM 2410 O O . LEU A 1 336 ? -11.558 1.340 -9.505 1.00 90.81 336 LEU A O 1
ATOM 2414 N N . ARG A 1 337 ? -10.116 2.847 -8.677 1.00 86.38 337 ARG A N 1
ATOM 2415 C CA . ARG A 1 337 ? -10.283 3.807 -9.786 1.00 86.38 337 ARG A CA 1
ATOM 2416 C C . ARG A 1 337 ? -9.867 3.211 -11.129 1.00 86.38 337 ARG A C 1
ATOM 2418 O O . ARG A 1 337 ? -10.511 3.461 -12.137 1.00 86.38 337 ARG A O 1
ATOM 2425 N N . ASN A 1 338 ? -8.814 2.398 -11.127 1.00 76.75 338 ASN A N 1
ATOM 2426 C CA . ASN A 1 338 ? -8.220 1.822 -12.337 1.00 76.75 338 ASN A CA 1
ATOM 2427 C C . ASN A 1 338 ? -8.905 0.525 -12.805 1.00 76.75 338 ASN A C 1
ATOM 2429 O O . ASN A 1 338 ? -8.390 -0.163 -13.684 1.00 76.75 338 ASN A O 1
ATOM 2433 N N . ARG A 1 339 ? -10.025 0.145 -12.174 1.00 78.12 339 ARG A N 1
ATOM 2434 C CA . ARG A 1 339 ? -10.746 -1.113 -12.442 1.00 78.12 339 ARG A CA 1
ATOM 2435 C C . ARG A 1 339 ? -12.265 -0.979 -12.407 1.00 78.12 339 ARG A C 1
ATOM 2437 O O . ARG A 1 339 ? -12.959 -1.984 -12.527 1.00 78.12 339 ARG A O 1
ATOM 2444 N N . ALA A 1 340 ? -12.776 0.231 -12.203 1.00 61.84 340 ALA A N 1
ATOM 2445 C CA . ALA A 1 340 ? -14.190 0.491 -12.396 1.00 61.84 340 ALA A CA 1
ATOM 2446 C C . ALA A 1 340 ? -14.497 0.423 -13.908 1.00 61.84 340 ALA A C 1
ATOM 2448 O O . ALA A 1 340 ? -13.689 0.940 -14.686 1.00 61.84 340 ALA A O 1
ATOM 2449 N N . PRO A 1 341 ? -15.586 -0.253 -14.315 1.00 54.34 341 PRO A N 1
ATOM 2450 C CA . PRO A 1 341 ? -16.029 -0.293 -15.707 1.00 54.34 341 PRO A CA 1
ATOM 2451 C C . PRO A 1 341 ? -16.383 1.095 -16.257 1.00 54.34 341 PRO A C 1
ATOM 2453 O O . PRO A 1 341 ? -16.734 1.990 -15.451 1.00 54.34 341 PRO A O 1
#

Mean predicted aligned error: 7.71 Å

Secondary structure (DSSP, 8-state):
--------PPPPPPPHHHHHHHHHHHHHHHHHHHHHHHHHHHHHHHHHHHHHHHHHHHHHHHHHHHHHHHTT--TT-S-TTS-EEE-BSSTTSSGGG-TTSSSTT--EEEE-TTS-BTTB-B-SSSTTPBPTTS-EEEEEEEEEEEEEEEEEEGGGTEEEES-S-S---TT-EEEEEEEB-SSS---EEEEEEE--B-TTSSEEE--S-TBTTBS-S--SGGG----B-TT-EEEEEEEEEEEEEE-SSSEEEEEEEEEEETTEEEEEEEEEEETEEEEEEEEEETT-SS-B-TGGGTT-GGGEEEEEEEEEEE-SS--SGGGPPPEEEEEEEEE-GGG--

Nearest PDB structures (foldseek):
  5bw0-assembly2_C  TM=6.423E-01  e=1.569E-03  Pseudomonas aeruginosa PAO1
  3cfi-assembly3_H  TM=6.440E-01  e=1.035E-02  Vibrio vulnificus
  3cfi-assembly1_B  TM=5.073E-01  e=9.771E-03  Vibrio vulnificus
  3cfi-assembly4_K  TM=6.671E-01  e=1.832E-02  Vibrio vulnificus
  3nje-assembly1_A  TM=5.346E-01  e=8.716E-03  Pseudomonas aeruginosa

Radius of gyration: 31.98 Å; Cα contacts (8 Å, |Δi|>4): 815; chains: 1; bounding box: 56×82×119 Å

Sequence (341 aa):
MSKIYSSRKSVPGFTLIELLISLVLGLLVTLAAIGLFLTSRRTAAATDSLSRVQENARIAFELMARDIREAGGNPCNSSNNMAMVNVLNAPTSRWWTNWNVGTTNGTLQGYDGATAIPGISFGTTTAGQRIAGTDALSLLSSGDATAVVTAHAPAAATFTVNTASHGLIPGDLLMVCGPNAETGGVMRLGAIFQMTGAAGTVSIAHGASGAPGNATNRLGLGGSLFTFGPNATITRLNASAWYIGTNGRTRGLYQSTLINTGGVASVQAQEVAEGVQNMAVTYLVDGTASYGDAASTAGRWSQVTAVRITLTLAGTDRDGVDNAALSRTVSQVITLRNRAP

pLDDT: mean 89.55, std 10.83, range [43.91, 98.69]

Organism: Xanthomonas euvesicatoria (NCBI:txid456327)

Foldseek 3Di:
DDDDDDDDPDDDDDDPVNVVVVVVVVVVVVVVVVVVVVVVVLVVVLVVLVVQLVVLVVQVCVVVLVQQQQFLADPAALPLPAAEAEQFPPQVLALLSPCAFQHRRQFKAKDALAGDHRPQAADAAAFRRFHHRFMKMKGKHFDDQKWWFAWDDLVQQKTFTDFLPSPDAALFWKKKWAFFPPDDDRRIYIYIATFHDDHSHRMTGGAQDAVSGGVHSQRDPPSHRTIGHGRIMMTTMKMKMWGWTYNRPFIAIKIWIWDGDPNHTDIDIDGRGTQFHHKAKWFDFPPDDDTDHSVVCVRVSSRTFKMKMKTKGWGPFLSDVPSHTDIDIDIDMHTHNSNDD